Protein AF-A0AAV4QU23-F1 (afdb_monomer_lite)

Structure (mmCIF, N/CA/C/O backbone):
data_AF-A0AAV4QU23-F1
#
_entry.id   AF-A0AAV4QU23-F1
#
loop_
_atom_site.group_PDB
_atom_site.id
_atom_site.type_symbol
_atom_site.label_atom_id
_atom_site.label_alt_id
_atom_site.label_comp_id
_atom_site.label_asym_id
_atom_site.label_entity_id
_atom_site.label_seq_id
_atom_site.pdbx_PDB_ins_code
_atom_site.Cartn_x
_atom_site.Cartn_y
_atom_site.Cartn_z
_atom_site.occupancy
_atom_site.B_iso_or_equiv
_atom_site.auth_seq_id
_atom_site.auth_comp_id
_atom_site.auth_asym_id
_atom_site.auth_atom_id
_atom_site.pdbx_PDB_model_num
ATOM 1 N N . MET A 1 1 ? -14.716 13.828 9.615 1.00 64.50 1 MET A N 1
ATOM 2 C CA . MET A 1 1 ? -14.209 12.488 9.980 1.00 64.50 1 MET A CA 1
ATOM 3 C C . MET A 1 1 ? -14.228 12.476 11.487 1.00 64.50 1 MET A C 1
ATOM 5 O O . MET A 1 1 ? -13.459 13.216 12.086 1.00 64.50 1 MET A O 1
ATOM 9 N N . ASP A 1 2 ? -15.174 11.755 12.080 1.00 77.81 2 ASP A N 1
ATOM 10 C CA . ASP A 1 2 ? -15.611 12.053 13.455 1.00 77.81 2 ASP A CA 1
ATOM 11 C C . ASP A 1 2 ? -15.411 10.855 14.390 1.00 77.81 2 ASP A C 1
ATOM 13 O O . ASP A 1 2 ? -15.670 10.939 15.586 1.00 77.81 2 ASP A O 1
ATOM 17 N N . GLN A 1 3 ? -14.955 9.726 13.845 1.00 85.25 3 GLN A N 1
ATOM 18 C CA . GLN A 1 3 ? -14.657 8.521 14.602 1.00 85.25 3 GLN A CA 1
ATOM 19 C C . GLN A 1 3 ? -13.169 8.220 14.513 1.00 85.25 3 GLN A C 1
ATOM 21 O O . GLN A 1 3 ? -12.592 8.212 13.430 1.00 85.25 3 GLN A O 1
ATOM 26 N N . ILE A 1 4 ? -12.555 7.950 15.662 1.00 90.00 4 ILE A N 1
ATOM 27 C CA . ILE A 1 4 ? -11.146 7.575 15.755 1.00 90.00 4 ILE A CA 1
ATOM 28 C C . ILE A 1 4 ? -11.069 6.079 16.043 1.00 90.00 4 ILE A C 1
ATOM 30 O O . ILE A 1 4 ? -11.675 5.576 16.992 1.00 90.00 4 ILE A O 1
ATOM 34 N N . CYS A 1 5 ? -10.312 5.353 15.226 1.00 90.06 5 CYS A N 1
ATOM 35 C CA . CYS A 1 5 ? -10.051 3.942 15.445 1.00 90.06 5 CYS A CA 1
ATOM 36 C C . CYS A 1 5 ? -9.267 3.730 16.748 1.00 90.06 5 CYS A C 1
ATOM 38 O O . CYS A 1 5 ? -8.178 4.276 16.921 1.00 90.06 5 CYS A O 1
ATOM 40 N N . ARG A 1 6 ? -9.767 2.856 17.627 1.00 89.88 6 ARG A N 1
ATOM 41 C CA . ARG A 1 6 ? -9.134 2.550 18.922 1.00 89.88 6 ARG A CA 1
ATOM 42 C C . ARG A 1 6 ? -7.787 1.828 18.809 1.00 89.88 6 ARG A C 1
ATOM 44 O O . ARG A 1 6 ? -7.001 1.894 19.741 1.00 89.88 6 ARG A O 1
ATOM 51 N N . TYR A 1 7 ? -7.527 1.150 17.690 1.00 90.00 7 TYR A N 1
ATOM 52 C CA . TYR A 1 7 ? -6.317 0.340 17.509 1.00 90.00 7 TYR A CA 1
ATOM 53 C C . TYR A 1 7 ? -5.192 1.079 16.784 1.00 90.00 7 TYR A C 1
ATOM 55 O O . TYR A 1 7 ? -4.033 0.935 17.148 1.00 90.00 7 TYR A O 1
ATOM 63 N N . CYS A 1 8 ? -5.517 1.851 15.742 1.00 88.62 8 CYS A N 1
ATOM 64 C CA . CYS A 1 8 ? -4.507 2.496 14.893 1.00 88.62 8 CYS A CA 1
ATOM 65 C C . CYS A 1 8 ? -4.661 4.016 14.773 1.00 88.62 8 CYS A C 1
ATOM 67 O O . CYS A 1 8 ? -3.966 4.618 13.958 1.00 88.62 8 CYS A O 1
ATOM 69 N N . GLN A 1 9 ? -5.589 4.623 15.524 1.00 90.44 9 GLN A N 1
ATOM 70 C CA . GLN A 1 9 ? -5.854 6.071 15.548 1.00 90.44 9 GLN A CA 1
ATOM 71 C C . GLN A 1 9 ? -6.259 6.687 14.196 1.00 90.44 9 GLN A C 1
ATOM 73 O O . GLN A 1 9 ? -6.256 7.907 14.037 1.00 90.44 9 GLN A O 1
ATOM 78 N N . ALA A 1 10 ? -6.627 5.853 13.219 1.00 90.19 10 ALA A N 1
ATOM 79 C CA . ALA A 1 10 ? -7.162 6.310 11.943 1.00 90.19 10 ALA A CA 1
ATOM 80 C C . ALA A 1 10 ? -8.482 7.064 12.133 1.00 90.19 10 ALA A C 1
ATOM 82 O O . ALA A 1 10 ? -9.331 6.659 12.931 1.00 90.19 10 ALA A O 1
ATOM 83 N N . LEU A 1 11 ? -8.629 8.148 11.382 1.00 89.88 11 LEU A N 1
ATOM 84 C CA . LEU A 1 11 ? -9.855 8.905 11.231 1.00 89.88 11 LEU A CA 1
ATOM 85 C C . LEU A 1 11 ? -10.772 8.168 10.255 1.00 89.88 11 LEU A C 1
ATOM 87 O O . LEU A 1 11 ? -10.476 8.076 9.067 1.00 89.88 11 LEU A O 1
ATOM 91 N N . ASN A 1 12 ? -11.894 7.678 10.766 1.00 86.62 12 ASN A N 1
ATOM 92 C CA . ASN A 1 12 ? -12.885 6.940 10.000 1.00 86.62 12 ASN A CA 1
ATOM 93 C C . ASN A 1 12 ? -14.126 7.807 9.732 1.00 86.62 12 ASN A C 1
ATOM 95 O O . ASN A 1 12 ? -14.439 8.766 10.460 1.00 86.62 12 ASN A O 1
ATOM 99 N N . PHE A 1 13 ? -14.880 7.442 8.697 1.00 85.44 13 PHE A N 1
ATOM 100 C CA . PHE A 1 13 ? -16.217 7.997 8.474 1.00 85.44 13 PHE A CA 1
ATOM 101 C C . PHE A 1 13 ? -17.247 7.352 9.412 1.00 85.44 13 PHE A C 1
ATOM 103 O O . PHE A 1 13 ? -17.092 6.210 9.830 1.00 85.44 13 PHE A O 1
ATOM 110 N N . ARG A 1 14 ? -18.335 8.073 9.730 1.00 80.44 14 ARG A N 1
ATOM 111 C CA . ARG A 1 14 ? -19.358 7.612 10.696 1.00 80.44 14 ARG A CA 1
ATOM 112 C C . ARG A 1 14 ? -20.004 6.266 10.336 1.00 80.44 14 ARG A C 1
ATOM 114 O O . ARG A 1 14 ? -20.395 5.536 11.238 1.00 80.44 14 ARG A O 1
ATOM 121 N N . TYR A 1 15 ? -20.127 5.968 9.044 1.00 84.75 15 TYR A N 1
ATOM 122 C CA . TYR A 1 15 ? -20.753 4.747 8.518 1.00 84.75 15 TYR A CA 1
ATOM 123 C C . TYR A 1 15 ? -19.741 3.800 7.866 1.00 84.75 15 TYR A C 1
ATOM 125 O O . TYR A 1 15 ? -20.110 2.933 7.078 1.00 84.75 15 TYR A O 1
ATOM 133 N N . GLU A 1 16 ? -18.452 3.988 8.143 1.00 83.88 16 GLU A N 1
ATOM 134 C CA . GLU A 1 16 ? -17.421 3.120 7.599 1.00 83.88 16 GLU A CA 1
ATOM 135 C C . GLU A 1 16 ? -17.440 1.750 8.296 1.00 83.88 16 GLU A C 1
ATOM 137 O O . GLU A 1 16 ? -17.534 1.696 9.527 1.00 83.88 16 GLU A O 1
ATOM 142 N N . PRO A 1 17 ? -17.325 0.634 7.550 1.00 84.88 17 PRO A N 1
ATOM 143 C CA . PRO A 1 17 ? -17.284 -0.687 8.154 1.00 84.88 17 PRO A CA 1
ATOM 144 C C . PRO A 1 17 ? -16.148 -0.806 9.185 1.00 84.88 17 PRO A C 1
ATOM 146 O O . PRO A 1 17 ? -15.006 -0.405 8.918 1.00 84.88 17 PRO A O 1
ATOM 149 N N . PRO A 1 18 ? -16.418 -1.382 10.369 1.00 82.50 18 PRO A N 1
ATOM 150 C CA . PRO A 1 18 ? -15.403 -1.523 11.397 1.00 82.50 18 PRO A CA 1
ATOM 151 C C . PRO A 1 18 ? -14.257 -2.404 10.892 1.00 82.50 18 PRO A C 1
ATOM 153 O O . PRO A 1 18 ? -14.463 -3.469 10.317 1.00 82.50 18 PRO A O 1
ATOM 156 N N . GLY A 1 19 ? -13.024 -1.961 11.137 1.00 84.38 19 GLY A N 1
ATOM 157 C CA . GLY A 1 19 ? -11.828 -2.703 10.747 1.00 84.38 19 GLY A CA 1
ATOM 158 C C . GLY A 1 19 ? -11.305 -2.416 9.337 1.00 84.38 19 GLY A C 1
ATOM 159 O O . GLY A 1 19 ? -10.263 -2.966 9.008 1.00 84.38 19 GLY A O 1
ATOM 160 N N . MET A 1 20 ? -11.913 -1.522 8.549 1.00 87.94 20 MET A N 1
ATOM 161 C CA . MET A 1 20 ? -11.353 -1.104 7.248 1.00 87.94 20 MET A CA 1
ATOM 162 C C . MET A 1 20 ? -9.909 -0.584 7.350 1.00 87.94 20 MET A C 1
ATOM 164 O O . MET A 1 20 ? -9.070 -0.886 6.506 1.00 87.94 20 MET A O 1
ATOM 168 N N . CYS A 1 21 ? -9.586 0.152 8.415 1.00 89.94 21 CYS A N 1
ATOM 169 C CA . CYS A 1 21 ? -8.277 0.779 8.588 1.00 89.94 21 CYS A CA 1
ATOM 170 C C . CYS A 1 21 ? -7.173 -0.137 9.149 1.00 89.94 21 CYS A C 1
ATOM 172 O O . CYS A 1 21 ? -5.997 0.124 8.911 1.00 89.94 21 CYS A O 1
ATOM 174 N N . CYS A 1 22 ? -7.504 -1.177 9.924 1.00 91.12 22 CYS A N 1
ATOM 175 C CA . CYS A 1 22 ? -6.504 -2.018 10.608 1.00 91.12 22 CYS A CA 1
ATOM 176 C C . CYS A 1 22 ? -7.058 -3.377 11.083 1.00 91.12 22 CYS A C 1
ATOM 178 O O . CYS A 1 22 ? -6.749 -3.796 12.189 1.00 91.12 22 CYS A O 1
ATOM 180 N N . PRO A 1 23 ? -7.869 -4.076 10.280 1.00 91.44 23 PRO A N 1
ATOM 181 C CA . PRO A 1 23 ? -8.733 -5.209 10.656 1.00 91.44 23 PRO A CA 1
ATOM 182 C C . PRO A 1 23 ? -8.892 -5.522 12.159 1.00 91.44 23 PRO A C 1
ATOM 184 O O . PRO A 1 23 ? -8.513 -6.602 12.609 1.00 91.44 23 PRO A O 1
ATOM 187 N N . LEU A 1 24 ? -9.449 -4.583 12.939 1.00 90.75 24 LEU A N 1
ATOM 188 C CA . LEU A 1 24 ? -9.583 -4.664 14.409 1.00 90.75 24 LEU A CA 1
ATOM 189 C C . LEU A 1 24 ? -8.246 -4.824 15.169 1.00 90.75 24 LEU A C 1
ATOM 191 O O . LEU A 1 24 ? -8.126 -5.657 16.060 1.00 90.75 24 LEU A O 1
ATOM 195 N N . GLY A 1 25 ? -7.230 -4.051 14.794 1.00 91.44 25 GLY A N 1
ATOM 196 C CA . GLY A 1 25 ? -5.879 -4.085 15.359 1.00 91.44 25 GLY A CA 1
ATOM 197 C C . GLY A 1 25 ? -4.967 -5.191 14.826 1.00 91.44 25 GLY A C 1
ATOM 198 O O . GLY A 1 25 ? -3.842 -5.312 15.292 1.00 91.44 25 GLY A O 1
ATOM 199 N N . LYS A 1 26 ? -5.406 -5.991 13.845 1.00 94.50 26 LYS A N 1
ATOM 200 C CA . LYS A 1 26 ? -4.608 -7.115 13.314 1.00 94.50 26 LYS A CA 1
ATOM 201 C C . LYS A 1 26 ? -3.512 -6.700 12.338 1.00 94.50 26 LYS A C 1
ATOM 203 O O . LYS A 1 26 ? -2.717 -7.535 11.914 1.00 94.50 26 LYS A O 1
ATOM 208 N N . VAL A 1 27 ? -3.498 -5.434 11.931 1.00 94.44 27 VAL A N 1
ATOM 209 C CA . VAL A 1 27 ? -2.494 -4.878 11.024 1.00 94.44 27 VAL A CA 1
ATOM 210 C C . VAL A 1 27 ? -1.813 -3.721 11.723 1.00 94.44 27 VAL A C 1
ATOM 212 O O . VAL A 1 27 ? -2.458 -2.724 12.044 1.00 94.44 27 VAL A O 1
ATOM 215 N N . VAL A 1 28 ? -0.508 -3.868 11.922 1.00 91.81 28 VAL A N 1
ATOM 216 C CA . VAL A 1 28 ? 0.373 -2.845 12.478 1.00 91.81 28 VAL A CA 1
ATOM 217 C C . VAL A 1 28 ? 1.567 -2.746 11.537 1.00 91.81 28 VAL A C 1
ATOM 219 O O . VAL A 1 28 ? 2.298 -3.714 11.354 1.00 91.81 28 VAL A O 1
ATOM 222 N N . LEU A 1 29 ? 1.720 -1.595 10.884 1.00 90.56 29 LEU A N 1
ATOM 223 C CA . LEU A 1 29 ? 2.831 -1.324 9.968 1.00 90.56 29 LEU A CA 1
ATOM 224 C C . LEU A 1 29 ? 3.739 -0.249 10.558 1.00 90.56 29 LEU A C 1
ATOM 226 O O . LEU A 1 29 ? 3.267 0.632 11.282 1.00 90.56 29 LEU A O 1
ATOM 230 N N . LEU A 1 30 ? 5.020 -0.287 10.182 1.00 88.00 30 LEU A N 1
ATOM 231 C CA . LEU A 1 30 ? 5.986 0.751 10.541 1.00 88.00 30 LEU A CA 1
ATOM 232 C C . LEU A 1 30 ? 5.471 2.140 10.121 1.00 88.00 30 LEU A C 1
ATOM 234 O O . LEU A 1 30 ? 4.956 2.265 9.001 1.00 88.00 30 LEU A O 1
ATOM 238 N N . PRO A 1 31 ? 5.608 3.176 10.969 1.00 85.62 31 PRO A N 1
ATOM 239 C CA . PRO A 1 31 ? 5.200 4.536 10.631 1.00 85.62 31 PRO A CA 1
ATOM 240 C C . PRO A 1 31 ? 5.837 5.038 9.330 1.00 85.62 31 PRO A C 1
ATOM 242 O O . PRO A 1 31 ? 6.956 4.663 8.981 1.00 85.62 31 PRO A O 1
ATOM 245 N N . LEU A 1 32 ? 5.114 5.892 8.607 1.00 85.06 32 LEU A N 1
ATOM 246 C CA . LEU A 1 32 ? 5.649 6.575 7.433 1.00 85.06 32 LEU A CA 1
ATOM 247 C C . LEU A 1 32 ? 6.610 7.676 7.894 1.00 85.06 32 LEU A C 1
ATOM 249 O O . LEU A 1 32 ? 6.195 8.612 8.571 1.00 85.06 32 LEU A O 1
ATOM 253 N N . LEU A 1 33 ? 7.888 7.552 7.535 1.00 85.56 33 LEU A N 1
ATOM 254 C CA . LEU A 1 33 ? 8.887 8.586 7.799 1.00 85.56 33 LEU A CA 1
ATOM 255 C C . LEU A 1 33 ? 8.692 9.750 6.830 1.00 85.56 33 LEU A C 1
ATOM 257 O O . LEU A 1 33 ? 8.592 9.532 5.621 1.00 85.56 33 LEU A O 1
ATOM 261 N N . SER A 1 34 ? 8.674 10.976 7.351 1.00 84.81 34 SER A N 1
ATOM 262 C CA . SER A 1 34 ? 8.619 12.171 6.513 1.00 84.81 34 SER A CA 1
ATOM 263 C C . SER A 1 34 ? 9.807 12.198 5.541 1.00 84.81 34 SER A C 1
ATOM 265 O O . SER A 1 34 ? 10.933 11.903 5.954 1.00 84.81 34 SER A O 1
ATOM 267 N N . PRO A 1 35 ? 9.580 12.532 4.259 1.00 87.56 35 PRO A N 1
ATOM 268 C CA . PRO A 1 35 ? 10.664 12.691 3.301 1.00 87.56 35 PRO A CA 1
ATOM 269 C C . PRO A 1 35 ? 11.604 13.831 3.732 1.00 87.56 35 PRO A C 1
ATOM 271 O O . PRO A 1 35 ? 11.144 14.775 4.371 1.00 87.56 35 PRO A O 1
ATOM 274 N N . PRO A 1 36 ? 12.903 13.767 3.397 1.00 89.12 36 PRO A N 1
ATOM 275 C CA . PRO A 1 36 ? 13.860 14.823 3.683 1.00 89.12 36 PRO A CA 1
ATOM 276 C C . PRO A 1 36 ? 13.723 15.952 2.659 1.00 89.12 36 PRO A C 1
ATOM 278 O O . PRO A 1 36 ? 13.155 15.778 1.576 1.00 89.12 36 PRO A O 1
ATOM 281 N N . GLU A 1 37 ? 14.307 17.107 2.956 1.00 86.94 37 GLU A N 1
ATOM 282 C CA . GLU A 1 37 ? 14.539 18.131 1.936 1.00 86.94 37 GLU A CA 1
ATOM 283 C C . GLU A 1 37 ? 15.570 17.639 0.899 1.00 86.94 37 GLU A C 1
ATOM 285 O O . GLU A 1 37 ? 16.509 16.930 1.271 1.00 86.94 37 GLU A O 1
ATOM 290 N N . PRO A 1 38 ? 15.425 17.964 -0.405 1.00 86.00 38 PRO A N 1
ATOM 291 C CA . PRO A 1 38 ? 14.420 18.839 -1.029 1.00 86.00 38 PRO A CA 1
ATOM 292 C C . PRO A 1 38 ? 13.114 18.124 -1.443 1.00 86.00 38 PRO A C 1
ATOM 294 O O . PRO A 1 38 ? 12.238 18.713 -2.075 1.00 86.00 38 PRO A O 1
ATOM 297 N N . LEU A 1 39 ? 12.980 16.825 -1.164 1.00 84.44 39 LEU A N 1
ATOM 298 C CA . LEU A 1 39 ? 11.838 16.031 -1.621 1.00 84.44 39 LEU A CA 1
ATOM 299 C C . LEU A 1 39 ? 10.541 16.446 -0.911 1.00 84.44 39 LEU A C 1
ATOM 301 O O . LEU A 1 39 ? 9.489 16.537 -1.543 1.00 84.44 39 LEU A O 1
ATOM 305 N N . GLN A 1 40 ? 10.617 16.738 0.387 1.00 83.94 40 GLN A N 1
ATOM 306 C CA . GLN A 1 40 ? 9.479 17.204 1.178 1.00 83.94 40 GLN A CA 1
ATOM 307 C C . GLN A 1 40 ? 8.839 18.459 0.589 1.00 83.94 40 GLN A C 1
ATOM 309 O O . GLN A 1 40 ? 7.619 18.534 0.439 1.00 83.94 40 GLN A O 1
ATOM 314 N N . SER A 1 41 ? 9.656 19.433 0.219 1.00 80.44 41 SER A N 1
ATOM 315 C CA . SER A 1 41 ? 9.200 20.716 -0.291 1.00 80.44 41 SER A CA 1
ATOM 316 C C . SER A 1 41 ? 8.742 20.671 -1.754 1.00 80.44 41 SER A C 1
ATOM 318 O O . SER A 1 41 ? 7.862 21.449 -2.143 1.00 80.44 41 SER A O 1
ATOM 320 N N . LEU A 1 42 ? 9.244 19.708 -2.537 1.00 78.88 42 LEU A N 1
ATOM 321 C CA . LEU A 1 42 ? 8.682 19.326 -3.835 1.00 78.88 42 LEU A CA 1
ATOM 322 C C . LEU A 1 42 ? 7.266 18.746 -3.681 1.00 78.88 42 LEU A C 1
ATOM 324 O O . LEU A 1 42 ? 6.352 19.193 -4.368 1.00 78.88 42 LEU A O 1
ATOM 328 N N . ILE A 1 43 ? 7.067 17.802 -2.753 1.00 77.00 43 ILE A N 1
ATOM 329 C CA . ILE A 1 43 ? 5.756 17.181 -2.469 1.00 77.00 43 ILE A CA 1
ATOM 330 C C . ILE A 1 43 ? 4.770 18.189 -1.872 1.00 77.00 43 ILE A C 1
ATOM 332 O O . ILE A 1 43 ? 3.578 18.140 -2.160 1.00 77.00 43 ILE A O 1
ATOM 336 N N . ALA A 1 44 ? 5.253 19.110 -1.039 1.00 74.38 44 ALA A N 1
ATOM 337 C CA . ALA A 1 44 ? 4.448 20.187 -0.474 1.00 74.38 44 ALA A CA 1
ATOM 338 C C . ALA A 1 44 ? 4.151 21.312 -1.483 1.00 74.38 44 ALA A C 1
ATOM 340 O O . ALA A 1 44 ? 3.466 22.268 -1.128 1.00 74.38 44 ALA A O 1
ATOM 341 N N . GLU A 1 45 ? 4.675 21.220 -2.713 1.00 67.12 45 GLU A N 1
ATOM 342 C CA . GLU A 1 45 ? 4.526 22.203 -3.795 1.00 67.12 45 GLU A CA 1
ATOM 343 C C . GLU A 1 45 ? 5.004 23.618 -3.439 1.00 67.12 45 GLU A C 1
ATOM 345 O O . GLU A 1 45 ? 4.681 24.605 -4.101 1.00 67.12 45 GLU A O 1
ATOM 350 N N . ASN A 1 46 ? 5.835 23.725 -2.405 1.00 64.19 46 ASN A N 1
ATOM 351 C CA . ASN A 1 46 ? 6.343 24.996 -1.914 1.00 64.19 46 ASN A CA 1
ATOM 352 C C . ASN A 1 46 ? 7.606 25.455 -2.656 1.00 64.19 46 ASN A C 1
ATOM 354 O O . ASN A 1 46 ? 8.026 26.597 -2.470 1.00 64.19 46 ASN A O 1
ATOM 358 N N . HIS A 1 47 ? 8.188 24.623 -3.522 1.00 66.62 47 HIS A N 1
ATOM 359 C CA . HIS A 1 47 ? 9.337 25.015 -4.348 1.00 66.62 47 HIS A CA 1
ATOM 360 C C . HIS A 1 47 ? 8.951 25.671 -5.671 1.00 66.62 47 HIS A C 1
ATOM 362 O O . HIS A 1 47 ? 9.608 26.620 -6.100 1.00 66.62 47 HIS A O 1
ATOM 368 N N . ASN A 1 48 ? 7.897 25.193 -6.334 1.00 71.94 48 ASN A N 1
ATOM 369 C CA . ASN A 1 48 ? 7.568 25.671 -7.670 1.00 71.94 48 ASN A CA 1
ATOM 370 C C . ASN A 1 48 ? 6.737 26.961 -7.595 1.00 71.94 48 ASN A C 1
ATOM 372 O O . ASN A 1 48 ? 5.528 26.930 -7.360 1.00 71.94 48 ASN A O 1
ATOM 376 N N . GLN A 1 49 ? 7.391 28.102 -7.825 1.00 75.75 49 GLN A N 1
ATOM 377 C CA . GLN A 1 49 ? 6.740 29.415 -7.837 1.00 75.75 49 GLN A CA 1
ATOM 378 C C . GLN A 1 49 ? 5.588 29.486 -8.853 1.00 75.75 49 GLN A C 1
ATOM 380 O O . GLN A 1 49 ? 4.589 30.145 -8.584 1.00 75.75 49 GLN A O 1
ATOM 385 N N . LEU A 1 50 ? 5.666 28.752 -9.971 1.00 73.62 50 LEU A N 1
ATOM 386 C CA . LEU A 1 50 ? 4.585 28.694 -10.961 1.00 73.62 50 LEU A CA 1
ATOM 387 C C . LEU A 1 50 ? 3.345 27.980 -10.413 1.00 73.62 50 LEU A C 1
ATOM 389 O O . LEU A 1 50 ? 2.231 28.429 -10.663 1.00 73.62 50 LEU A O 1
ATOM 393 N N . ILE A 1 51 ? 3.521 26.913 -9.625 1.00 70.00 51 ILE A N 1
ATOM 394 C CA . ILE A 1 51 ? 2.399 26.214 -8.976 1.00 70.00 51 ILE A CA 1
ATOM 395 C C . ILE A 1 51 ? 1.742 27.121 -7.933 1.00 70.00 51 ILE A C 1
ATOM 397 O O . ILE A 1 51 ? 0.516 27.178 -7.860 1.00 70.00 51 ILE A O 1
ATOM 401 N N . LYS A 1 52 ? 2.535 27.882 -7.167 1.00 71.25 52 LYS A N 1
ATOM 402 C CA . LYS A 1 52 ? 2.005 28.869 -6.213 1.00 71.25 52 LYS A CA 1
ATOM 403 C C . LYS A 1 52 ? 1.192 29.958 -6.905 1.00 71.25 52 LYS A C 1
ATOM 405 O O . LYS A 1 52 ? 0.092 30.262 -6.450 1.00 71.25 52 LYS A O 1
ATOM 410 N N . LEU A 1 53 ? 1.715 30.516 -7.999 1.00 73.06 53 LEU A N 1
ATOM 411 C CA . LEU A 1 53 ? 1.002 31.498 -8.818 1.00 73.06 53 LEU A CA 1
ATOM 412 C C . LEU A 1 53 ? -0.299 30.899 -9.362 1.00 73.06 53 LEU A C 1
ATOM 414 O O . LEU A 1 53 ? -1.363 31.467 -9.150 1.00 73.06 53 LEU A O 1
ATOM 418 N N . PHE A 1 54 ? -0.245 29.707 -9.958 1.00 70.44 54 PHE A N 1
ATOM 419 C CA . PHE A 1 54 ? -1.437 29.039 -10.475 1.00 70.44 54 PHE A CA 1
ATOM 420 C C . PHE A 1 54 ? -2.484 28.784 -9.382 1.00 70.44 54 PHE A C 1
ATOM 422 O O . PHE A 1 54 ? -3.649 29.114 -9.571 1.00 70.44 54 PHE A O 1
ATOM 429 N N . LYS A 1 55 ? -2.096 28.259 -8.211 1.00 67.81 55 LYS A N 1
ATOM 430 C CA . LYS A 1 55 ? -3.013 28.025 -7.079 1.00 67.81 55 LYS A CA 1
ATOM 431 C C . LYS A 1 55 ? -3.620 29.313 -6.522 1.00 67.81 55 LYS A C 1
ATOM 433 O O . LYS A 1 55 ? -4.769 29.286 -6.095 1.00 67.81 55 LYS A O 1
ATOM 438 N N . ARG A 1 56 ? -2.866 30.415 -6.508 1.00 72.44 56 ARG A N 1
ATOM 439 C CA . ARG A 1 56 ? -3.343 31.730 -6.057 1.00 72.44 56 ARG A CA 1
ATOM 440 C C . ARG A 1 56 ? -4.401 32.304 -6.998 1.00 72.44 56 ARG A C 1
ATOM 442 O O . ARG A 1 56 ? -5.408 32.822 -6.526 1.00 72.44 56 ARG A O 1
ATOM 449 N N . GLU A 1 57 ? -4.172 32.194 -8.301 1.00 68.75 57 GLU A N 1
ATOM 450 C CA . GLU A 1 57 ? -5.055 32.755 -9.327 1.00 68.75 57 GLU A CA 1
ATOM 451 C C . GLU A 1 57 ? -6.223 31.804 -9.668 1.00 68.75 57 GLU A C 1
ATOM 453 O O . GLU A 1 57 ? -7.290 32.251 -10.075 1.00 68.75 57 GLU A O 1
ATOM 458 N N . SER A 1 58 ? -6.082 30.487 -9.449 1.00 67.50 58 SER A N 1
ATOM 459 C CA . SER A 1 58 ? -7.093 29.455 -9.770 1.00 67.50 58 SER A CA 1
ATOM 460 C C . SER A 1 58 ? -8.505 29.720 -9.207 1.00 67.50 58 SER A C 1
ATOM 462 O O . SER A 1 58 ? -9.468 29.516 -9.947 1.00 67.50 58 SER A O 1
ATOM 464 N N . PRO A 1 59 ? -8.687 30.193 -7.957 1.00 66.44 59 PRO A N 1
ATOM 465 C CA . PRO A 1 59 ? -9.999 30.572 -7.434 1.00 66.44 59 PRO A CA 1
ATOM 466 C C . PRO A 1 59 ? -10.583 31.824 -8.100 1.00 66.44 59 PRO A C 1
ATOM 468 O O . PRO A 1 59 ? -11.796 31.919 -8.244 1.00 66.44 59 PRO A O 1
ATOM 471 N N . GLN A 1 60 ? -9.737 32.775 -8.506 1.00 64.06 60 GLN A N 1
ATOM 472 C CA . GLN A 1 60 ? -10.154 34.030 -9.147 1.00 64.06 60 GLN A CA 1
ATOM 473 C C . GLN A 1 60 ? -10.582 33.772 -10.599 1.00 64.06 60 GLN A C 1
ATOM 475 O O . GLN A 1 60 ? -11.616 34.253 -11.048 1.00 64.06 60 GLN A O 1
ATOM 480 N N . LEU A 1 61 ? -9.879 32.857 -11.270 1.00 59.09 61 LEU A N 1
ATOM 481 C CA . LEU A 1 61 ? -10.211 32.324 -12.594 1.00 59.09 61 LEU A CA 1
ATOM 482 C C . LEU A 1 61 ? -11.546 31.563 -12.657 1.00 59.09 61 LEU A C 1
ATOM 484 O O . LEU A 1 61 ? -12.032 31.292 -13.749 1.00 59.09 61 LEU A O 1
ATOM 488 N N . ARG A 1 62 ? -12.141 31.187 -11.516 1.00 57.81 62 ARG A N 1
ATOM 489 C CA . ARG A 1 62 ? -13.496 30.607 -11.475 1.00 57.81 62 ARG A CA 1
ATOM 490 C C . ARG A 1 62 ? -14.605 31.664 -11.492 1.00 57.81 62 ARG A C 1
ATOM 492 O O . ARG A 1 62 ? -15.736 31.306 -11.804 1.00 57.81 62 ARG A O 1
ATOM 499 N N . ASN A 1 63 ? -14.298 32.915 -11.138 1.00 57.97 63 ASN A N 1
ATOM 500 C CA . ASN A 1 63 ? -15.279 33.994 -10.983 1.00 57.97 63 ASN A CA 1
ATOM 501 C C . ASN A 1 63 ? -15.297 34.985 -12.158 1.00 57.97 63 ASN A C 1
ATOM 503 O O . ASN A 1 63 ? -16.308 35.654 -12.356 1.00 57.97 63 ASN A O 1
ATOM 507 N N . ASP A 1 64 ? -14.227 35.054 -12.950 1.00 52.53 64 ASP A N 1
ATOM 508 C CA . ASP A 1 64 ? -14.163 35.905 -14.138 1.00 52.53 64 ASP A CA 1
ATOM 509 C C . ASP A 1 64 ? -14.509 35.122 -15.416 1.00 52.53 64 ASP A C 1
ATOM 511 O O . ASP A 1 64 ? -14.252 33.923 -15.515 1.00 52.53 64 ASP A O 1
ATOM 515 N N . ASN A 1 65 ? -14.991 35.815 -16.458 1.00 59.66 65 ASN A N 1
ATOM 516 C CA . ASN A 1 65 ? -15.156 35.300 -17.836 1.00 59.66 65 ASN A CA 1
ATOM 517 C C . ASN A 1 65 ? -13.813 34.904 -18.514 1.00 59.66 65 ASN A C 1
ATOM 519 O O . ASN A 1 65 ? -13.690 34.893 -19.740 1.00 59.66 65 ASN A O 1
ATOM 523 N N . LEU A 1 66 ? -12.775 34.622 -17.729 1.00 53.38 66 LEU A N 1
ATOM 524 C CA . LEU A 1 66 ? -11.438 34.248 -18.159 1.00 53.38 66 LEU A CA 1
ATOM 525 C C . LEU A 1 66 ? -11.361 32.728 -18.317 1.00 53.38 66 LEU A C 1
ATOM 527 O O . LEU A 1 66 ? -11.134 31.980 -17.370 1.00 53.38 66 LEU A O 1
ATOM 531 N N . GLN A 1 67 ? -11.509 32.262 -19.554 1.00 50.44 67 GLN A N 1
ATOM 532 C CA . GLN A 1 67 ? -11.276 30.865 -19.896 1.00 50.44 67 GLN A CA 1
ATOM 533 C C . GLN A 1 67 ? -9.774 30.633 -20.115 1.00 50.44 67 GLN A C 1
ATOM 535 O O . GLN A 1 67 ? -9.218 31.025 -21.144 1.00 50.44 67 GLN A O 1
ATOM 540 N N . ILE A 1 68 ? -9.099 29.947 -19.188 1.00 54.41 68 ILE A N 1
ATOM 541 C CA . ILE A 1 68 ? -7.777 29.382 -19.488 1.00 54.41 68 ILE A CA 1
ATOM 542 C C . ILE A 1 68 ? -7.973 28.218 -20.457 1.00 54.41 68 ILE A C 1
ATOM 544 O O . ILE A 1 68 ? -8.319 27.105 -20.067 1.00 54.41 68 ILE A O 1
ATOM 548 N N . VAL A 1 69 ? -7.745 28.479 -21.743 1.00 54.16 69 VAL A N 1
ATOM 549 C CA . VAL A 1 69 ? -7.780 27.454 -22.788 1.00 54.16 69 VAL A CA 1
ATOM 550 C C . VAL A 1 69 ? -6.378 26.880 -22.974 1.00 54.16 69 VAL A C 1
ATOM 552 O O . VAL A 1 69 ? -5.594 27.358 -23.795 1.00 54.16 69 VAL A O 1
ATOM 555 N N . ILE A 1 70 ? -6.064 25.804 -22.253 1.00 52.12 70 ILE A N 1
ATOM 556 C CA . ILE A 1 70 ? -4.950 24.930 -22.635 1.00 52.12 70 ILE A CA 1
ATOM 557 C C . ILE A 1 70 ? -5.440 24.119 -23.836 1.00 52.12 70 ILE A C 1
ATOM 559 O O . ILE A 1 70 ? -6.181 23.151 -23.684 1.00 52.12 70 ILE A O 1
ATOM 563 N N . ARG A 1 71 ? -5.072 24.529 -25.056 1.00 49.06 71 ARG A N 1
ATOM 564 C CA . ARG A 1 71 ? -5.433 23.805 -26.288 1.00 49.06 71 ARG A CA 1
ATOM 565 C C . ARG A 1 71 ? -4.609 22.522 -26.423 1.00 49.06 71 ARG A C 1
ATOM 567 O O . ARG A 1 71 ? -3.780 22.412 -27.319 1.00 49.06 71 ARG A O 1
ATOM 574 N N . ALA A 1 72 ? -4.865 21.537 -25.566 1.00 48.47 72 ALA A N 1
ATOM 575 C CA . ALA A 1 72 ? -4.320 20.187 -25.716 1.00 48.47 72 ALA A CA 1
ATOM 576 C C . ALA A 1 72 ? -4.818 19.495 -27.008 1.00 48.47 72 ALA A C 1
ATOM 578 O O . ALA A 1 72 ? -4.215 18.531 -27.461 1.00 48.47 72 ALA A O 1
ATOM 579 N N . HIS A 1 73 ? -5.890 20.019 -27.621 1.00 44.31 73 HIS A N 1
ATOM 580 C CA . HIS A 1 73 ? -6.585 19.465 -28.795 1.00 44.31 73 HIS A CA 1
ATOM 581 C C . HIS A 1 73 ? -6.139 20.049 -30.135 1.00 44.31 73 HIS A C 1
ATOM 583 O O . HIS A 1 73 ? -6.775 19.780 -31.153 1.00 44.31 73 HIS A O 1
ATOM 589 N N . LYS A 1 74 ? -5.103 20.897 -30.176 1.00 55.84 74 LYS A N 1
ATOM 590 C CA . LYS A 1 74 ? -4.592 21.347 -31.473 1.00 55.84 74 LYS A CA 1
ATOM 591 C C . LYS A 1 74 ? -3.811 20.187 -32.085 1.00 55.84 74 LYS A C 1
ATOM 593 O O . LYS A 1 74 ? -2.651 19.982 -31.741 1.00 55.84 74 LYS A O 1
ATOM 598 N N . THR A 1 75 ? -4.454 19.430 -32.971 1.00 58.88 75 THR A N 1
ATOM 599 C CA . THR A 1 75 ? -3.774 18.442 -33.808 1.00 58.88 75 THR A CA 1
ATOM 600 C C . THR A 1 75 ? -2.649 19.146 -34.570 1.00 58.88 75 THR A C 1
ATOM 602 O O . THR A 1 75 ? -2.900 20.162 -35.231 1.00 58.88 75 THR A O 1
ATOM 605 N N . PRO A 1 76 ? -1.400 18.659 -34.477 1.00 64.31 76 PRO A N 1
ATOM 606 C CA . PRO A 1 76 ? -0.349 19.081 -35.388 1.00 64.31 76 PRO A CA 1
ATOM 607 C C . PRO A 1 76 ? -0.824 18.896 -36.834 1.00 64.31 76 PRO A C 1
ATOM 609 O O . PRO A 1 76 ? -1.583 17.969 -37.131 1.00 64.31 76 PRO A O 1
ATOM 612 N N . SER A 1 77 ? -0.420 19.799 -37.729 1.00 67.81 77 SER A N 1
ATOM 613 C CA . SER A 1 77 ? -0.858 19.755 -39.128 1.00 67.81 77 SER A CA 1
ATOM 614 C C . SER A 1 77 ? -0.516 18.394 -39.746 1.00 67.81 77 SER A C 1
ATOM 616 O O . SER A 1 77 ? 0.652 18.013 -39.762 1.00 67.81 77 SER A O 1
ATOM 618 N N . GLY A 1 78 ? -1.529 17.664 -40.226 1.00 70.50 78 GLY A N 1
ATOM 619 C CA . GLY A 1 78 ? -1.380 16.330 -40.824 1.00 70.50 78 GLY A CA 1
ATOM 620 C C . GLY A 1 78 ? -1.748 15.134 -39.931 1.00 70.50 78 GLY A C 1
ATOM 621 O O . GLY A 1 78 ? -1.701 14.007 -40.418 1.00 70.50 78 GLY A O 1
ATOM 622 N N . GLU A 1 79 ? -2.143 15.329 -38.666 1.00 70.06 79 GLU A N 1
ATOM 623 C CA . GLU A 1 79 ? -2.547 14.228 -37.769 1.00 70.06 79 GLU A CA 1
ATOM 624 C C . GLU A 1 79 ? -4.072 14.058 -37.603 1.00 70.06 79 GLU A C 1
ATOM 626 O O . GLU A 1 79 ? -4.857 14.993 -37.768 1.00 70.06 79 GLU A O 1
ATOM 631 N N . HIS A 1 80 ? -4.504 12.838 -37.252 1.00 65.12 80 HIS A N 1
ATOM 632 C CA . HIS A 1 80 ? -5.918 12.458 -37.132 1.00 65.12 80 HIS A CA 1
ATOM 633 C C . HIS A 1 80 ? -6.618 13.133 -35.936 1.00 65.12 80 HIS A C 1
ATOM 635 O O . HIS A 1 80 ? -6.167 13.025 -34.792 1.00 65.12 80 HIS A O 1
ATOM 641 N N . ALA A 1 81 ? -7.777 13.750 -36.195 1.00 57.44 81 ALA A N 1
ATOM 642 C CA . ALA A 1 81 ? -8.537 14.588 -35.256 1.00 57.44 81 ALA A CA 1
ATOM 643 C C . ALA A 1 81 ? -8.893 13.917 -33.912 1.00 57.44 81 ALA A C 1
ATOM 645 O O . ALA A 1 81 ? -9.026 14.600 -32.905 1.00 57.44 81 ALA A O 1
ATOM 646 N N . GLY A 1 82 ? -9.010 12.585 -33.866 1.00 58.31 82 GLY A N 1
ATOM 647 C CA . GLY A 1 82 ? -9.388 11.850 -32.650 1.00 58.31 82 GLY A CA 1
ATOM 648 C C . GLY A 1 82 ? -8.254 11.531 -31.666 1.00 58.31 82 GLY A C 1
ATOM 649 O O . GLY A 1 82 ? -8.527 11.013 -30.587 1.00 58.31 82 GLY A O 1
ATOM 650 N N . ARG A 1 83 ? -6.985 11.791 -32.013 1.00 56.44 83 ARG A N 1
ATOM 651 C CA . ARG A 1 83 ? -5.825 11.313 -31.232 1.00 56.44 83 ARG A CA 1
ATOM 652 C C . ARG A 1 83 ? -5.563 12.107 -29.943 1.00 56.44 83 ARG A C 1
ATOM 654 O O . ARG A 1 83 ? -4.923 11.585 -29.037 1.00 56.44 83 ARG A O 1
ATOM 661 N N . PHE A 1 84 ? -6.065 13.341 -29.857 1.00 55.47 84 PHE A N 1
ATOM 662 C CA . PHE A 1 84 ? -5.752 14.294 -28.780 1.00 55.47 84 PHE A CA 1
ATOM 663 C C . PHE A 1 84 ? -6.996 14.878 -28.091 1.00 55.47 84 PHE A C 1
ATOM 665 O O . PHE A 1 84 ? -6.935 15.968 -27.522 1.00 55.47 84 PHE A O 1
ATOM 672 N N . ASN A 1 85 ? -8.143 14.197 -28.152 1.00 56.50 85 ASN A N 1
ATOM 673 C CA . ASN A 1 85 ? -9.361 14.660 -27.482 1.00 56.50 85 ASN A CA 1
ATOM 674 C C . ASN A 1 85 ? -9.173 14.708 -25.956 1.00 56.50 85 ASN A C 1
ATOM 676 O O . ASN A 1 85 ? -8.560 13.813 -25.373 1.00 56.50 85 ASN A O 1
ATOM 680 N N . ALA A 1 86 ? -9.713 15.745 -25.305 1.0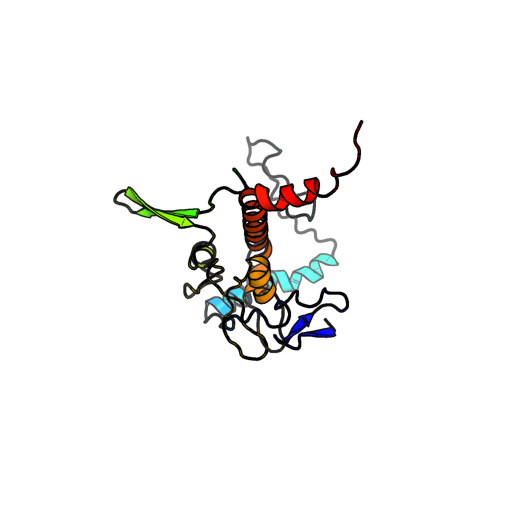0 51.97 86 ALA A N 1
ATOM 681 C CA . ALA A 1 86 ? -9.821 15.774 -23.847 1.00 51.97 86 ALA A CA 1
ATOM 682 C C . ALA A 1 86 ? -10.737 14.633 -23.390 1.00 51.97 86 ALA A C 1
ATOM 684 O O . ALA A 1 86 ? -11.729 14.351 -24.071 1.00 51.97 86 ALA A O 1
ATOM 685 N N . PRO A 1 87 ? -10.457 14.015 -22.233 1.00 53.38 87 PRO A N 1
ATOM 686 C CA . PRO A 1 87 ? -11.427 13.136 -21.607 1.00 53.38 87 PRO A CA 1
ATOM 687 C C . PRO A 1 87 ? -12.723 13.913 -21.340 1.00 53.38 87 PRO A C 1
ATOM 689 O O . PRO A 1 87 ? -12.698 15.015 -20.797 1.00 53.38 87 PRO A O 1
ATOM 692 N N . THR A 1 88 ? -13.852 13.343 -21.756 1.00 60.31 88 THR A N 1
ATOM 693 C CA . THR A 1 88 ? -15.195 13.932 -21.623 1.00 60.31 88 THR A CA 1
ATOM 694 C C . THR A 1 88 ? -15.873 13.604 -20.293 1.00 60.31 88 THR A C 1
ATOM 696 O O . THR A 1 88 ? -16.958 14.112 -20.025 1.00 60.31 88 THR A O 1
ATOM 699 N N . VAL A 1 89 ? -15.254 12.759 -19.465 1.00 61.19 89 VAL A N 1
ATOM 700 C CA . VAL A 1 89 ? -15.799 12.274 -18.192 1.00 61.19 89 VAL A CA 1
ATOM 701 C C . VAL A 1 89 ? -14.740 12.442 -17.103 1.00 61.19 89 VAL A C 1
ATOM 703 O O . VAL A 1 89 ? -13.555 12.232 -17.359 1.00 61.19 89 VAL A O 1
ATOM 706 N N . GLU A 1 90 ? -15.165 12.788 -15.886 1.00 57.25 90 GLU A N 1
ATOM 707 C CA . GLU A 1 90 ? -14.307 12.864 -14.688 1.00 57.25 90 GLU A CA 1
ATOM 708 C C . GLU A 1 90 ? -13.985 11.481 -14.082 1.00 57.25 90 GLU A C 1
ATOM 710 O O . GLU A 1 90 ? -13.474 11.379 -12.966 1.00 57.25 90 GLU A O 1
ATOM 715 N N . ASP A 1 91 ? -14.261 10.407 -14.818 1.00 62.34 91 ASP A N 1
ATOM 716 C CA . ASP A 1 91 ? -13.998 9.042 -14.391 1.00 62.34 91 ASP A CA 1
ATOM 717 C C . ASP A 1 91 ? -12.582 8.623 -14.769 1.00 62.34 91 ASP A C 1
ATOM 719 O O . ASP A 1 91 ? -12.093 8.867 -15.875 1.00 62.34 91 ASP A O 1
ATOM 723 N N . VAL A 1 92 ? -11.926 7.921 -13.848 1.00 63.69 92 VAL A N 1
ATOM 724 C CA . VAL A 1 92 ? -10.622 7.321 -14.111 1.00 63.69 92 VAL A CA 1
ATOM 725 C C . VAL A 1 92 ? -10.792 5.824 -14.314 1.00 63.69 92 VAL A C 1
ATOM 727 O O . VAL A 1 92 ? -11.144 5.096 -13.389 1.00 63.69 92 VAL A O 1
ATOM 730 N N . ALA A 1 93 ? -10.503 5.356 -15.525 1.00 66.12 93 ALA A N 1
ATOM 731 C CA . ALA A 1 93 ? -10.474 3.936 -15.844 1.00 66.12 93 ALA A CA 1
ATOM 732 C C . ALA A 1 93 ? -9.054 3.369 -15.697 1.00 66.12 93 ALA A C 1
ATOM 734 O O . ALA A 1 93 ? -8.067 4.003 -16.074 1.00 66.12 93 ALA A O 1
ATOM 735 N N . ILE A 1 94 ? -8.952 2.139 -15.190 1.00 66.56 94 ILE A N 1
ATOM 736 C CA . ILE A 1 94 ? -7.705 1.367 -15.186 1.00 66.56 94 ILE A CA 1
ATOM 737 C C . ILE A 1 94 ? -7.814 0.308 -16.276 1.00 66.56 94 ILE A C 1
ATOM 739 O O . ILE A 1 94 ? -8.627 -0.608 -16.177 1.00 66.56 94 ILE A O 1
ATOM 743 N N . ILE A 1 95 ? -6.963 0.406 -17.294 1.00 71.88 95 ILE A N 1
ATOM 744 C CA . ILE A 1 95 ? -6.828 -0.628 -18.323 1.00 71.88 95 ILE A CA 1
ATOM 745 C C . ILE A 1 95 ? -5.645 -1.513 -17.939 1.00 71.88 95 ILE A C 1
ATOM 747 O O . ILE A 1 95 ? -4.507 -1.054 -17.838 1.00 71.88 95 ILE A O 1
ATOM 751 N N . MET A 1 96 ? -5.920 -2.792 -17.701 1.00 69.50 96 MET A N 1
ATOM 752 C CA . MET A 1 96 ? -4.909 -3.810 -17.425 1.00 69.50 96 MET A CA 1
ATOM 753 C C . MET A 1 96 ? -4.709 -4.606 -18.715 1.00 69.50 96 MET A C 1
ATOM 755 O O . MET A 1 96 ? -5.621 -5.294 -19.158 1.00 69.50 96 MET A O 1
ATOM 759 N N . ILE A 1 97 ? -3.549 -4.450 -19.355 1.00 66.38 97 ILE A N 1
ATOM 760 C CA . ILE A 1 97 ? -3.227 -5.129 -20.617 1.00 66.38 97 ILE A CA 1
ATOM 761 C C . ILE A 1 97 ? -2.689 -6.530 -20.296 1.00 66.38 97 ILE A C 1
ATOM 763 O O . ILE A 1 97 ? -1.733 -6.648 -19.530 1.00 66.38 97 ILE A O 1
ATOM 767 N N . GLY A 1 98 ? -3.271 -7.567 -20.904 1.00 71.06 98 GLY A N 1
ATOM 768 C CA . GLY A 1 98 ? -2.911 -8.974 -20.673 1.00 71.06 98 GLY A CA 1
ATOM 769 C C . GLY A 1 98 ? -3.872 -9.700 -19.724 1.00 71.06 98 GLY A C 1
ATOM 770 O O . GLY A 1 98 ? -4.934 -9.173 -19.392 1.00 71.06 98 GLY A O 1
ATOM 771 N N . ASP A 1 99 ? -3.518 -10.919 -19.299 1.00 72.31 99 ASP A N 1
ATOM 772 C CA . ASP A 1 99 ? -4.285 -11.640 -18.275 1.00 72.31 99 ASP A CA 1
ATOM 773 C C . ASP A 1 99 ? -4.179 -10.852 -16.951 1.00 72.31 99 ASP A C 1
ATOM 775 O O . ASP A 1 99 ? -3.073 -10.587 -16.476 1.00 72.31 99 ASP A O 1
ATOM 779 N N . PRO A 1 100 ? -5.291 -10.441 -16.317 1.00 65.12 100 PRO A N 1
ATOM 780 C CA . PRO A 1 100 ? -5.235 -9.711 -15.051 1.00 65.12 100 PRO A CA 1
ATOM 781 C C . PRO A 1 100 ? -4.645 -10.549 -13.903 1.00 65.12 100 PRO A C 1
ATOM 783 O O . PRO A 1 100 ? -4.305 -9.998 -12.855 1.00 65.12 100 PRO A O 1
ATOM 786 N N . VAL A 1 101 ? -4.522 -11.865 -14.096 1.00 66.75 101 VAL A N 1
ATOM 787 C CA . VAL A 1 101 ? -3.874 -12.803 -13.176 1.00 66.75 101 VAL A CA 1
ATOM 788 C C . VAL A 1 101 ? -2.413 -13.078 -13.553 1.00 66.75 101 VAL A C 1
ATOM 790 O O . VAL A 1 101 ? -1.691 -13.668 -12.742 1.00 66.75 101 VAL A O 1
ATOM 793 N N . ASP A 1 102 ? -1.956 -12.654 -14.737 1.00 68.19 102 ASP A N 1
ATOM 794 C CA . ASP A 1 102 ? -0.552 -12.803 -15.116 1.00 68.19 102 ASP A CA 1
ATOM 795 C C . ASP A 1 102 ? 0.359 -12.042 -14.151 1.00 68.19 102 ASP A C 1
ATOM 797 O O . ASP A 1 102 ? 0.006 -11.019 -13.552 1.00 68.19 102 ASP A O 1
ATOM 801 N N . ASN A 1 103 ? 1.571 -12.571 -13.990 1.00 68.38 103 ASN A N 1
ATOM 802 C CA . ASN A 1 103 ? 2.562 -12.033 -13.070 1.00 68.38 103 ASN A CA 1
ATOM 803 C C . ASN A 1 103 ? 3.082 -10.689 -13.584 1.00 68.38 103 ASN A C 1
ATOM 805 O O . ASN A 1 103 ? 4.105 -10.626 -14.271 1.00 68.38 103 ASN A O 1
ATOM 809 N N . ARG A 1 104 ? 2.401 -9.600 -13.209 1.00 80.06 104 ARG A N 1
ATOM 810 C CA . ARG A 1 104 ? 2.983 -8.260 -13.282 1.00 80.06 104 ARG A CA 1
ATOM 811 C C . ARG A 1 104 ? 4.323 -8.302 -12.578 1.00 80.06 104 ARG A C 1
ATOM 813 O O . ARG A 1 104 ? 4.424 -8.698 -11.418 1.00 80.06 104 ARG A O 1
ATOM 820 N N . ALA A 1 105 ? 5.351 -7.927 -13.311 1.00 87.31 105 ALA A N 1
ATOM 821 C CA . ALA A 1 105 ? 6.700 -7.975 -12.816 1.00 87.31 105 ALA A CA 1
ATOM 822 C C . ALA A 1 105 ? 7.517 -6.860 -13.447 1.00 87.31 105 ALA A C 1
ATOM 824 O O . ALA A 1 105 ? 7.356 -6.535 -14.625 1.00 87.31 105 ALA A O 1
ATOM 825 N N . ILE A 1 106 ? 8.433 -6.314 -12.663 1.00 89.56 106 ILE A N 1
ATOM 826 C CA . ILE A 1 106 ? 9.471 -5.430 -13.164 1.00 89.56 106 ILE A CA 1
ATOM 827 C C . ILE A 1 106 ? 10.587 -6.330 -13.683 1.00 89.56 106 ILE A C 1
ATOM 829 O O . ILE A 1 106 ? 11.182 -7.097 -12.925 1.00 89.56 106 ILE A O 1
ATOM 833 N N . LYS A 1 107 ? 10.836 -6.272 -14.993 1.00 91.50 107 LYS A N 1
ATOM 834 C CA . LYS A 1 107 ? 11.948 -6.976 -15.633 1.00 91.50 107 LYS A CA 1
ATOM 835 C C . LYS A 1 107 ? 13.130 -6.023 -15.745 1.00 91.50 107 LYS A C 1
ATOM 837 O O . LYS A 1 107 ? 13.022 -4.975 -16.375 1.00 91.50 107 LYS A O 1
ATOM 842 N N . ILE A 1 108 ? 14.246 -6.394 -15.134 1.00 91.44 108 ILE A N 1
ATOM 843 C CA . ILE A 1 108 ? 15.507 -5.664 -15.191 1.00 91.44 108 ILE A CA 1
ATOM 844 C C . ILE A 1 108 ? 16.441 -6.455 -16.097 1.00 91.44 108 ILE A C 1
ATOM 846 O O . ILE A 1 108 ? 16.866 -7.553 -15.741 1.00 91.44 108 ILE A O 1
ATOM 850 N N . THR A 1 109 ? 16.755 -5.892 -17.259 1.00 94.00 109 THR A N 1
ATOM 851 C CA . THR A 1 109 ? 17.735 -6.462 -18.186 1.00 94.00 109 THR A CA 1
ATOM 852 C C . THR A 1 109 ? 19.060 -5.740 -18.001 1.00 94.00 109 THR A C 1
ATOM 854 O O . THR A 1 109 ? 19.168 -4.539 -18.259 1.00 94.00 109 THR A O 1
ATOM 857 N N . ARG A 1 110 ? 20.077 -6.457 -17.527 1.00 92.62 110 ARG A N 1
ATOM 858 C CA . ARG A 1 110 ? 21.440 -5.935 -17.406 1.00 92.62 110 ARG A CA 1
ATOM 859 C C . ARG A 1 110 ? 22.102 -5.896 -18.790 1.00 92.62 110 ARG A C 1
ATOM 861 O O . ARG A 1 110 ? 21.688 -6.583 -19.719 1.00 92.62 110 ARG A O 1
ATOM 868 N N . ARG A 1 111 ? 23.155 -5.084 -18.936 1.00 94.06 111 ARG A N 1
ATOM 869 C CA . ARG A 1 111 ? 23.900 -4.913 -20.203 1.00 94.06 111 ARG A CA 1
ATOM 870 C C . ARG A 1 111 ? 24.525 -6.204 -20.745 1.00 94.06 111 ARG A C 1
ATOM 872 O O . ARG A 1 111 ? 24.803 -6.278 -21.932 1.00 94.06 111 ARG A O 1
ATOM 879 N N . ASP A 1 112 ? 24.733 -7.205 -19.898 1.00 93.94 112 ASP A N 1
ATOM 880 C CA . ASP A 1 112 ? 25.212 -8.537 -20.285 1.00 93.94 112 ASP A CA 1
ATOM 881 C C . ASP A 1 112 ? 24.075 -9.499 -20.676 1.00 93.94 112 ASP A C 1
ATOM 883 O O . ASP A 1 112 ? 24.288 -10.702 -20.765 1.00 93.94 112 ASP A O 1
ATOM 887 N N . SER A 1 113 ? 22.862 -8.982 -20.884 1.00 91.56 113 SER A N 1
ATOM 888 C CA . SER A 1 113 ? 21.654 -9.747 -21.212 1.00 91.56 113 SER A CA 1
ATOM 889 C C . SER A 1 113 ? 21.112 -10.641 -20.091 1.00 91.56 113 SER A C 1
ATOM 891 O O . SER A 1 113 ? 20.196 -11.427 -20.336 1.00 91.56 113 SER A O 1
ATOM 893 N N . THR A 1 114 ? 21.591 -10.510 -18.848 1.00 94.62 114 THR A N 1
ATOM 894 C CA . THR A 1 114 ? 20.941 -11.185 -17.713 1.00 94.62 114 THR A CA 1
ATOM 895 C C . THR A 1 114 ? 19.621 -10.501 -17.367 1.00 94.62 114 THR A C 1
ATOM 897 O O . THR A 1 114 ? 19.531 -9.271 -17.307 1.00 94.62 114 THR A O 1
ATOM 900 N N . VAL A 1 115 ? 18.573 -11.304 -17.163 1.00 93.25 115 VAL A N 1
ATOM 901 C CA . VAL A 1 115 ? 17.221 -10.819 -16.866 1.00 93.25 115 VAL A CA 1
ATOM 902 C C . VAL A 1 115 ? 16.853 -11.185 -15.436 1.00 93.25 115 VAL A C 1
ATOM 904 O O . VAL A 1 115 ? 16.748 -12.361 -15.090 1.00 93.25 115 VAL A O 1
ATOM 907 N N . HIS A 1 116 ? 16.596 -10.170 -14.618 1.00 91.88 116 HIS A N 1
ATOM 908 C CA . HIS A 1 116 ? 16.007 -10.325 -13.294 1.00 91.88 116 HIS A CA 1
ATOM 909 C C . HIS A 1 116 ? 14.537 -9.928 -13.335 1.00 91.88 116 HIS A C 1
ATOM 911 O O . HIS A 1 116 ? 14.178 -8.882 -13.871 1.00 91.88 116 HIS A O 1
ATOM 917 N N . VAL A 1 117 ? 13.675 -10.766 -12.767 1.00 92.75 117 VAL A N 1
ATOM 918 C CA . VAL A 1 117 ? 12.226 -10.550 -12.762 1.00 92.75 117 VAL A CA 1
ATOM 919 C C . VAL A 1 117 ? 11.767 -10.378 -11.324 1.00 92.75 117 VAL A C 1
ATOM 921 O O . VAL A 1 117 ? 11.924 -11.281 -10.506 1.00 92.75 117 VAL A O 1
ATOM 924 N N . ILE A 1 118 ? 11.202 -9.215 -11.019 1.00 91.81 118 ILE A N 1
ATOM 925 C CA . ILE A 1 118 ? 10.701 -8.871 -9.689 1.00 91.81 118 ILE A CA 1
ATOM 926 C C . ILE A 1 118 ? 9.172 -8.881 -9.747 1.00 91.81 118 ILE A C 1
ATOM 928 O O . ILE A 1 118 ? 8.604 -7.981 -10.367 1.00 91.81 118 ILE A O 1
ATOM 932 N N . PRO A 1 119 ? 8.493 -9.875 -9.147 1.00 89.69 119 PRO A N 1
ATOM 933 C CA . PRO A 1 119 ? 7.036 -9.966 -9.192 1.00 89.69 119 PRO A CA 1
ATOM 934 C C . PRO A 1 119 ? 6.363 -8.878 -8.343 1.00 89.69 119 PRO A C 1
ATOM 936 O O . PRO A 1 119 ? 6.953 -8.358 -7.397 1.00 89.69 119 PRO A O 1
ATOM 939 N N . ASP A 1 120 ? 5.098 -8.591 -8.643 1.00 87.56 120 ASP A N 1
ATOM 940 C CA . ASP A 1 120 ? 4.205 -7.668 -7.923 1.00 87.56 120 ASP A CA 1
ATOM 941 C C . ASP A 1 120 ? 4.133 -7.887 -6.403 1.00 87.56 120 ASP A C 1
ATOM 943 O O . ASP A 1 120 ? 3.960 -6.924 -5.651 1.00 87.56 120 ASP A O 1
ATOM 947 N N . LEU A 1 121 ? 4.280 -9.137 -5.956 1.00 89.19 121 LEU A N 1
ATOM 948 C CA . LEU A 1 121 ? 4.272 -9.551 -4.548 1.00 89.19 121 LEU A CA 1
ATOM 949 C C . LEU A 1 121 ? 5.626 -9.398 -3.832 1.00 89.19 121 LEU A C 1
ATOM 951 O O . LEU A 1 121 ? 5.727 -9.735 -2.649 1.00 89.19 121 LEU A O 1
ATOM 955 N N . HIS A 1 122 ? 6.674 -8.949 -4.525 1.00 92.06 122 HIS A N 1
ATOM 956 C CA . HIS A 1 122 ? 7.992 -8.735 -3.936 1.00 92.06 122 HIS A CA 1
ATOM 957 C C . HIS A 1 122 ? 8.049 -7.412 -3.158 1.00 92.06 122 HIS A C 1
ATOM 959 O O . HIS A 1 122 ? 7.564 -6.388 -3.632 1.00 92.06 122 HIS A O 1
ATOM 965 N N . ARG A 1 123 ? 8.729 -7.402 -2.000 1.00 93.50 123 ARG A N 1
ATOM 966 C CA . ARG A 1 123 ? 8.843 -6.230 -1.098 1.00 93.50 123 ARG A CA 1
ATOM 967 C C . ARG A 1 123 ? 9.356 -4.959 -1.783 1.00 93.50 123 ARG A C 1
ATOM 969 O O . ARG A 1 123 ? 8.881 -3.867 -1.498 1.00 93.50 123 ARG A O 1
ATOM 976 N N . SER A 1 124 ? 10.265 -5.110 -2.744 1.00 92.81 124 SER A N 1
ATOM 977 C CA . SER A 1 124 ? 10.854 -3.991 -3.495 1.00 92.81 124 SER A CA 1
ATOM 978 C C . SER A 1 124 ? 10.023 -3.533 -4.696 1.00 92.81 124 SER A C 1
ATOM 980 O O . SER A 1 124 ? 10.397 -2.558 -5.338 1.00 92.81 124 SER A O 1
ATOM 982 N N . TYR A 1 125 ? 8.934 -4.226 -5.046 1.00 91.69 125 TYR A N 1
ATOM 983 C CA . TYR A 1 125 ? 8.177 -3.920 -6.262 1.00 91.69 125 TYR A CA 1
ATOM 984 C C . TYR A 1 125 ? 7.594 -2.504 -6.229 1.00 91.69 125 TYR A C 1
ATOM 986 O O . TYR A 1 125 ? 7.798 -1.746 -7.173 1.00 91.69 125 TYR A O 1
ATOM 994 N N . ASP A 1 126 ? 6.928 -2.119 -5.132 1.00 89.06 126 ASP A N 1
ATOM 995 C CA . ASP A 1 126 ? 6.356 -0.769 -5.017 1.00 89.06 126 ASP A CA 1
ATOM 996 C C . ASP A 1 126 ? 7.445 0.302 -5.016 1.00 89.06 126 ASP A C 1
ATOM 998 O O . ASP A 1 126 ? 7.259 1.356 -5.615 1.00 89.06 126 ASP A O 1
ATOM 1002 N N . ALA A 1 127 ? 8.595 0.019 -4.399 1.00 90.56 127 ALA A N 1
ATOM 1003 C CA . ALA A 1 127 ? 9.705 0.959 -4.364 1.00 90.56 127 ALA A CA 1
ATOM 1004 C C . ALA A 1 127 ? 10.323 1.194 -5.743 1.00 90.56 127 ALA A C 1
ATOM 1006 O O . ALA A 1 127 ? 10.652 2.322 -6.095 1.00 90.56 127 ALA A O 1
ATOM 1007 N N . LEU A 1 128 ? 10.434 0.139 -6.550 1.00 90.06 128 LEU A N 1
ATOM 1008 C CA . LEU A 1 128 ? 10.916 0.236 -7.924 1.00 90.06 128 LEU A CA 1
ATOM 1009 C C . LEU A 1 128 ? 9.885 0.875 -8.857 1.00 90.06 128 LEU A C 1
ATOM 1011 O O . LEU A 1 128 ? 10.264 1.573 -9.794 1.00 90.06 128 LEU A O 1
ATOM 1015 N N . GLN A 1 129 ? 8.593 0.655 -8.606 1.00 86.44 129 GLN A N 1
ATOM 1016 C CA . GLN A 1 129 ? 7.524 1.273 -9.385 1.00 86.44 129 GLN A CA 1
ATOM 1017 C C . GLN A 1 129 ? 7.320 2.753 -9.023 1.00 86.44 129 GLN A C 1
ATOM 1019 O O . GLN A 1 129 ? 7.022 3.561 -9.902 1.00 86.44 129 GLN A O 1
ATOM 1024 N N . TYR A 1 130 ? 7.516 3.121 -7.753 1.00 85.69 130 TYR A N 1
ATOM 1025 C CA . TYR A 1 130 ? 7.326 4.476 -7.230 1.00 85.69 130 TYR A CA 1
ATOM 1026 C C . TYR A 1 130 ? 8.537 4.977 -6.427 1.00 85.69 130 TYR A C 1
ATOM 1028 O O . TYR A 1 130 ? 8.400 5.251 -5.230 1.00 85.69 130 TYR A O 1
ATOM 1036 N N . PRO A 1 131 ? 9.705 5.190 -7.065 1.00 87.12 131 PRO A N 1
ATOM 1037 C CA . PRO A 1 131 ? 10.927 5.571 -6.355 1.00 87.12 131 PRO A CA 1
ATOM 1038 C C . PRO A 1 131 ? 10.799 6.862 -5.547 1.00 87.12 131 PRO A C 1
ATOM 1040 O O . PRO A 1 131 ? 11.402 6.980 -4.491 1.00 87.12 131 PRO A O 1
ATOM 1043 N N . LEU A 1 132 ? 9.994 7.826 -6.010 1.00 83.94 132 LEU A N 1
ATOM 1044 C CA . LEU A 1 132 ? 9.771 9.066 -5.264 1.00 83.94 132 LEU A CA 1
ATOM 1045 C C . LEU A 1 132 ? 8.965 8.815 -3.985 1.00 83.94 132 LEU A C 1
ATOM 1047 O O . LEU A 1 132 ? 9.327 9.335 -2.937 1.00 83.94 132 LEU A O 1
ATOM 1051 N N . ILE A 1 133 ? 7.909 7.997 -4.055 1.00 83.62 133 ILE A N 1
ATOM 1052 C CA . ILE A 1 133 ? 7.089 7.664 -2.882 1.00 83.62 133 ILE A CA 1
ATOM 1053 C C . ILE A 1 133 ? 7.933 6.875 -1.873 1.00 83.62 133 ILE A C 1
ATOM 1055 O O . ILE A 1 133 ? 7.937 7.195 -0.690 1.00 83.62 133 ILE A O 1
ATOM 1059 N N . PHE A 1 134 ? 8.705 5.896 -2.341 1.00 87.19 134 PHE A N 1
ATOM 1060 C CA . PHE A 1 134 ? 9.591 5.071 -1.517 1.00 87.19 134 PHE A CA 1
ATOM 1061 C C . PHE A 1 134 ? 11.047 5.530 -1.657 1.00 87.19 134 PHE A C 1
ATOM 1063 O O . PHE A 1 134 ? 11.924 4.763 -2.049 1.00 87.19 134 PHE A O 1
ATOM 1070 N N . TRP A 1 135 ? 11.312 6.791 -1.322 1.00 86.75 135 TRP A N 1
ATOM 1071 C CA . TRP A 1 135 ? 12.588 7.478 -1.570 1.00 86.75 135 TRP A CA 1
ATOM 1072 C C . TRP A 1 135 ? 13.825 6.852 -0.905 1.00 86.75 135 TRP A C 1
ATOM 1074 O O . TRP A 1 135 ? 14.935 7.065 -1.382 1.00 86.75 135 TRP A O 1
ATOM 1084 N N . GLN A 1 136 ? 13.666 6.051 0.154 1.00 89.00 136 GLN A N 1
ATOM 1085 C CA . GLN A 1 136 ? 14.770 5.268 0.747 1.00 89.00 136 GLN A CA 1
ATOM 1086 C C . GLN A 1 136 ? 14.854 3.827 0.229 1.00 89.00 136 GLN A C 1
ATOM 1088 O O . GLN A 1 136 ? 15.615 3.030 0.770 1.00 89.00 136 GLN A O 1
ATOM 1093 N N . GLY A 1 137 ? 14.031 3.441 -0.747 1.00 87.56 137 GLY A N 1
ATOM 1094 C CA . GLY A 1 137 ? 13.861 2.036 -1.118 1.00 87.56 137 GLY A CA 1
ATOM 1095 C C . GLY A 1 137 ? 13.148 1.217 -0.035 1.00 87.56 137 GLY A C 1
ATOM 1096 O O . GLY A 1 137 ? 13.419 0.029 0.115 1.00 87.56 137 GLY A O 1
ATOM 1097 N N . GLN A 1 138 ? 12.270 1.861 0.742 1.00 90.12 138 GLN A N 1
ATOM 1098 C CA . GLN A 1 138 ? 11.453 1.212 1.773 1.00 90.12 138 GLN A CA 1
ATOM 1099 C C . GLN A 1 138 ? 10.595 0.099 1.173 1.00 90.12 138 GLN A C 1
ATOM 1101 O O . GLN A 1 138 ? 10.130 0.199 0.039 1.00 90.12 138 GLN A O 1
ATOM 1106 N N . ASP A 1 139 ? 10.308 -0.926 1.967 1.00 92.31 139 ASP A N 1
ATOM 1107 C CA . ASP A 1 139 ? 9.458 -2.014 1.504 1.00 92.31 139 ASP A CA 1
ATOM 1108 C C . ASP A 1 139 ? 8.006 -1.587 1.312 1.00 92.31 139 ASP A C 1
ATOM 1110 O O . ASP A 1 139 ? 7.354 -1.033 2.206 1.00 92.31 139 ASP A O 1
ATOM 1114 N N . GLY A 1 140 ? 7.488 -1.943 0.143 1.00 91.44 140 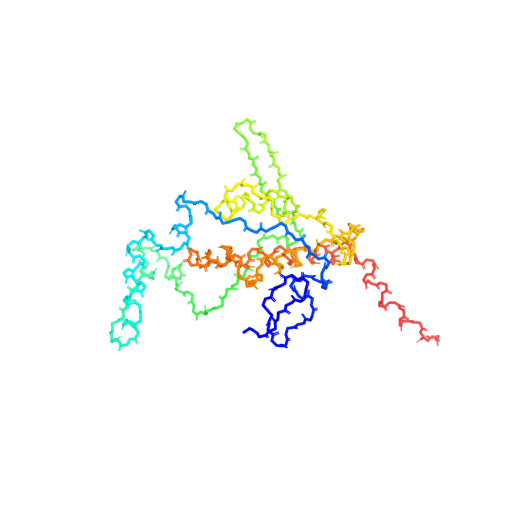GLY A N 1
ATOM 1115 C CA . GLY A 1 140 ? 6.072 -1.907 -0.161 1.00 91.44 140 GLY A CA 1
ATOM 1116 C C . GLY A 1 140 ? 5.313 -3.101 0.399 1.00 91.44 140 GLY A C 1
ATOM 1117 O O . GLY A 1 140 ? 5.743 -3.793 1.326 1.00 91.44 140 GLY A O 1
ATOM 1118 N N . TYR A 1 141 ? 4.154 -3.359 -0.198 1.00 92.38 141 TYR A N 1
ATOM 1119 C CA . TYR A 1 141 ? 3.399 -4.566 0.099 1.00 92.38 141 TYR A CA 1
ATOM 1120 C C . TYR A 1 141 ? 4.157 -5.818 -0.365 1.00 92.38 141 TYR A C 1
ATOM 1122 O O . TYR A 1 141 ? 4.647 -5.875 -1.492 1.00 92.38 141 TYR A O 1
ATOM 1130 N N . HIS A 1 142 ? 4.178 -6.857 0.473 1.00 92.75 142 HIS A N 1
ATOM 1131 C CA . HIS A 1 142 ? 4.579 -8.203 0.071 1.00 92.75 142 HIS A CA 1
ATOM 1132 C C . HIS A 1 142 ? 3.764 -9.274 0.801 1.00 92.75 142 HIS A C 1
ATOM 1134 O O . HIS A 1 142 ? 3.325 -9.094 1.936 1.00 92.75 142 HIS A O 1
ATOM 1140 N N . ILE A 1 143 ? 3.616 -10.445 0.177 1.00 90.06 143 ILE A N 1
ATOM 1141 C CA . ILE A 1 143 ? 2.731 -11.530 0.651 1.00 90.06 143 ILE A CA 1
ATOM 1142 C C . ILE A 1 143 ? 3.149 -12.170 1.989 1.00 90.06 143 ILE A C 1
ATOM 1144 O O . ILE A 1 143 ? 2.438 -13.012 2.533 1.00 90.06 143 ILE A O 1
ATOM 1148 N N . ASN A 1 144 ? 4.326 -11.840 2.518 1.00 92.81 144 ASN A N 1
ATOM 1149 C CA . ASN A 1 144 ? 4.849 -12.447 3.748 1.00 92.81 144 ASN A CA 1
ATOM 1150 C C . ASN A 1 144 ? 4.635 -11.579 4.992 1.00 92.81 144 ASN A C 1
ATOM 1152 O O . ASN A 1 144 ? 5.061 -11.975 6.071 1.00 92.81 144 ASN A O 1
ATOM 1156 N N . ILE A 1 145 ? 3.956 -10.438 4.864 1.00 94.56 145 ILE A N 1
ATOM 1157 C CA . ILE A 1 145 ? 3.532 -9.642 6.018 1.00 94.56 145 ILE A CA 1
ATOM 1158 C C . ILE A 1 145 ? 2.471 -10.442 6.785 1.00 94.56 145 ILE A C 1
ATOM 1160 O O . ILE A 1 145 ? 1.454 -10.841 6.210 1.00 94.56 145 ILE A O 1
ATOM 1164 N N . LYS A 1 146 ? 2.699 -10.687 8.077 1.00 95.69 146 LYS A N 1
ATOM 1165 C CA . LYS A 1 146 ? 1.765 -11.411 8.947 1.00 95.69 146 LYS A CA 1
ATOM 1166 C C . LYS A 1 146 ? 0.870 -10.455 9.727 1.00 95.69 146 LYS A C 1
ATOM 1168 O O . LYS A 1 146 ? 1.255 -9.335 10.047 1.00 95.69 146 LYS A O 1
ATOM 1173 N N . GLN A 1 147 ? -0.345 -10.909 10.011 1.00 95.94 147 GLN A N 1
ATOM 1174 C CA . GLN A 1 147 ? -1.241 -10.241 10.947 1.00 95.94 147 GLN A CA 1
ATOM 1175 C C . GLN A 1 147 ? -0.741 -10.446 12.371 1.00 95.94 147 GLN A C 1
ATOM 1177 O O . GLN A 1 147 ? -0.186 -11.501 12.677 1.00 95.94 147 GLN A O 1
ATOM 1182 N N . VAL A 1 148 ? -1.023 -9.487 13.243 1.00 95.50 148 VAL A N 1
ATOM 1183 C CA . VAL A 1 148 ? -0.692 -9.550 14.668 1.00 95.50 148 VAL A CA 1
ATOM 1184 C C . VAL A 1 148 ? -1.938 -9.770 15.519 1.00 95.50 148 VAL A C 1
ATOM 1186 O O . VAL A 1 148 ? -3.057 -9.441 15.115 1.00 95.50 148 VAL A O 1
ATOM 1189 N N . GLN A 1 149 ? -1.762 -10.331 16.709 1.00 93.50 149 GLN A N 1
ATOM 1190 C CA . GLN A 1 149 ? -2.812 -10.348 17.718 1.00 93.50 149 GLN A CA 1
ATOM 1191 C C . GLN A 1 149 ? -2.929 -8.955 18.356 1.00 93.50 149 GLN A C 1
ATOM 1193 O O . GLN A 1 149 ? -1.936 -8.458 18.879 1.00 93.50 149 GLN A O 1
ATOM 1198 N N . PRO A 1 150 ? -4.118 -8.320 18.377 1.00 89.00 150 PRO A N 1
ATOM 1199 C CA . PRO A 1 150 ? -4.255 -6.940 18.857 1.00 89.00 150 PRO A CA 1
ATOM 1200 C C . PRO A 1 150 ? -3.871 -6.725 20.327 1.00 89.00 150 PRO A C 1
ATOM 1202 O O . PRO A 1 150 ? -3.551 -5.606 20.709 1.00 89.00 150 PRO A O 1
ATOM 1205 N N . LEU A 1 151 ? -3.961 -7.774 21.152 1.00 88.31 151 LEU A N 1
ATOM 1206 C CA . LEU A 1 151 ? -3.715 -7.699 22.595 1.00 88.31 151 LEU A CA 1
ATOM 1207 C C . LEU A 1 151 ? -2.265 -8.025 22.964 1.00 88.31 151 LEU A C 1
ATOM 1209 O O . LEU A 1 151 ? -1.712 -7.372 23.841 1.00 88.31 151 LEU A O 1
ATOM 1213 N N . THR A 1 152 ? -1.661 -9.024 22.315 1.00 89.62 152 THR A N 1
ATOM 1214 C CA . THR A 1 152 ? -0.309 -9.499 22.654 1.00 89.62 152 THR A CA 1
ATOM 1215 C C . THR A 1 152 ? 0.769 -8.970 21.710 1.00 89.62 152 THR A C 1
ATOM 1217 O O . THR A 1 152 ? 1.936 -8.936 22.076 1.00 89.62 152 THR A O 1
ATOM 1220 N N . GLY A 1 153 ? 0.394 -8.528 20.505 1.00 89.06 153 GLY A N 1
ATOM 1221 C CA . GLY A 1 153 ? 1.327 -8.115 19.454 1.00 89.06 153 GLY A CA 1
ATOM 1222 C C . GLY A 1 153 ? 1.970 -9.278 18.694 1.00 89.06 153 GLY A C 1
ATOM 1223 O O . GLY A 1 153 ? 2.694 -9.035 17.731 1.00 89.06 153 GLY A O 1
ATOM 1224 N N . ASP A 1 154 ? 1.684 -10.527 19.072 1.00 92.75 154 ASP A N 1
ATOM 1225 C CA . ASP A 1 154 ? 2.317 -11.701 18.471 1.00 92.75 154 ASP A CA 1
ATOM 1226 C C . ASP A 1 154 ? 1.883 -11.909 17.021 1.00 92.75 154 ASP A C 1
ATOM 1228 O O . ASP A 1 154 ? 0.704 -11.766 16.671 1.00 92.75 154 ASP A O 1
ATOM 1232 N N . GLU A 1 155 ? 2.829 -12.323 16.178 1.00 94.44 155 GLU A N 1
ATOM 1233 C CA . GLU A 1 155 ? 2.533 -12.720 14.807 1.00 94.44 155 GLU A CA 1
ATOM 1234 C C . GLU A 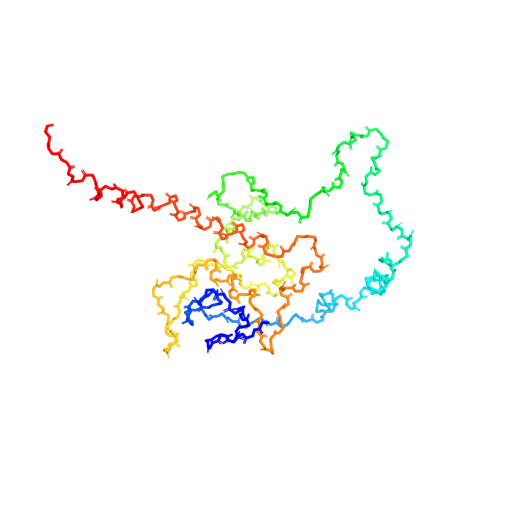1 155 ? 1.598 -13.934 14.774 1.00 94.44 155 GLU A C 1
ATOM 1236 O O . GLU A 1 155 ? 1.793 -14.945 15.448 1.00 94.44 155 GLU A O 1
ATOM 1241 N N . THR A 1 156 ? 0.591 -13.864 13.915 1.00 93.81 156 THR A N 1
ATOM 1242 C CA . THR A 1 156 ? -0.309 -14.978 13.623 1.00 93.81 156 THR A CA 1
ATOM 1243 C C . THR A 1 156 ? 0.121 -15.701 12.348 1.00 93.81 156 THR A C 1
ATOM 1245 O O . THR A 1 156 ? 0.869 -15.179 11.524 1.00 93.81 156 THR A O 1
ATOM 1248 N N . ASN A 1 157 ? -0.442 -16.887 12.108 1.00 93.00 157 ASN A N 1
ATOM 1249 C CA . ASN A 1 157 ? -0.253 -17.604 10.842 1.00 93.00 157 ASN A CA 1
ATOM 1250 C C . ASN A 1 157 ? -1.006 -16.972 9.655 1.00 93.00 157 ASN A C 1
ATOM 1252 O O . ASN A 1 157 ? -0.859 -17.425 8.519 1.00 93.00 157 ASN A O 1
ATOM 1256 N N . LYS A 1 158 ? -1.835 -15.944 9.889 1.00 93.19 158 LYS A N 1
ATOM 1257 C CA . LYS A 1 158 ? -2.589 -15.268 8.830 1.00 93.19 158 LYS A CA 1
ATOM 1258 C C . LYS A 1 158 ? -1.747 -14.161 8.212 1.00 93.19 158 LYS A C 1
ATOM 1260 O O . LYS A 1 158 ? -1.122 -13.370 8.910 1.00 93.19 158 LYS A O 1
ATOM 1265 N N . LYS A 1 159 ? -1.773 -14.082 6.885 1.00 94.25 159 LYS A N 1
ATOM 1266 C CA . LYS A 1 159 ? -1.095 -13.037 6.113 1.00 94.25 159 LYS A CA 1
ATOM 1267 C C . LYS A 1 159 ? -1.971 -11.788 6.000 1.00 94.25 159 LYS A C 1
ATOM 1269 O O . LYS A 1 159 ? -3.200 -11.871 6.016 1.00 94.25 159 LYS A O 1
ATOM 1274 N N . VAL A 1 160 ? -1.337 -10.627 5.895 1.00 94.50 160 VAL A N 1
ATOM 1275 C CA . VAL A 1 160 ? -1.999 -9.359 5.576 1.00 94.50 160 VAL A CA 1
ATOM 1276 C C . VAL A 1 160 ? -2.296 -9.343 4.076 1.00 94.50 160 VAL A C 1
ATOM 1278 O O . VAL A 1 160 ? -1.396 -9.547 3.261 1.00 94.50 160 VAL A O 1
ATOM 1281 N N . SER A 1 161 ? -3.557 -9.113 3.703 1.00 93.12 161 SER A N 1
ATOM 1282 C CA . SER A 1 161 ? -3.921 -8.922 2.295 1.00 93.12 161 SER A CA 1
ATOM 1283 C C . SER A 1 161 ? -3.459 -7.557 1.793 1.00 93.12 161 SER A C 1
ATOM 1285 O O . SER A 1 161 ? -3.323 -6.609 2.574 1.00 93.12 161 SER A O 1
ATOM 1287 N N . SER A 1 162 ? -3.264 -7.438 0.484 1.00 92.00 162 SER A N 1
ATOM 1288 C CA . SER A 1 162 ? -2.929 -6.170 -0.173 1.00 92.00 162 SER A CA 1
ATOM 1289 C C . SER A 1 162 ? -3.946 -5.075 0.160 1.00 92.00 162 SER A C 1
ATOM 1291 O 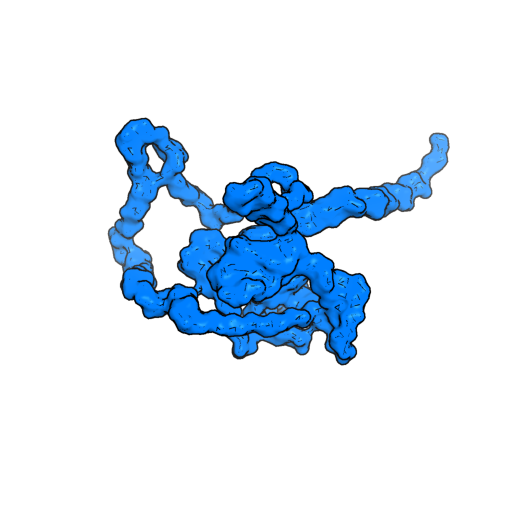O . SER A 1 162 ? -3.556 -3.953 0.475 1.00 92.00 162 SER A O 1
ATOM 1293 N N . MET A 1 163 ? -5.240 -5.417 0.207 1.00 91.19 163 MET A N 1
ATOM 1294 C CA . MET A 1 163 ? -6.305 -4.496 0.609 1.00 91.19 163 MET A CA 1
ATOM 1295 C C . MET A 1 163 ? -6.061 -3.959 2.018 1.00 91.19 163 MET A C 1
ATOM 1297 O O . MET A 1 163 ? -6.021 -2.751 2.209 1.00 91.19 163 MET A O 1
ATOM 1301 N N . CYS A 1 164 ? -5.816 -4.836 2.995 1.00 92.81 164 CYS A N 1
ATOM 1302 C CA . CYS A 1 164 ? -5.572 -4.405 4.370 1.00 92.81 164 CYS A CA 1
ATOM 1303 C C . CYS A 1 164 ? -4.311 -3.537 4.490 1.00 92.81 164 CYS A C 1
ATOM 1305 O O . CYS A 1 164 ? -4.307 -2.563 5.242 1.00 92.81 164 CYS A O 1
ATOM 1307 N N . TYR A 1 165 ? -3.251 -3.875 3.750 1.00 93.94 165 TYR A N 1
ATOM 1308 C CA . TYR A 1 165 ? -2.013 -3.097 3.726 1.00 93.94 165 TYR A CA 1
ATOM 1309 C C . TYR A 1 165 ? -2.242 -1.686 3.170 1.00 93.94 165 TYR A C 1
ATOM 1311 O O . TYR A 1 165 ? -1.899 -0.700 3.826 1.00 93.94 165 TYR A O 1
ATOM 1319 N N . TYR A 1 166 ? -2.844 -1.573 1.981 1.00 91.25 166 TYR A N 1
ATOM 1320 C CA . TYR A 1 166 ? -3.058 -0.281 1.331 1.00 91.25 166 TYR A CA 1
ATOM 1321 C C . TYR A 1 166 ? -4.114 0.554 2.056 1.00 91.25 166 TYR A C 1
ATOM 1323 O O . TYR A 1 166 ? -3.894 1.748 2.249 1.00 91.25 166 TYR A O 1
ATOM 1331 N N . SER A 1 167 ? -5.191 -0.053 2.563 1.00 90.50 167 SER A N 1
ATOM 1332 C CA . SER A 1 167 ? -6.153 0.641 3.426 1.00 90.50 167 SER A CA 1
ATOM 1333 C C . SER A 1 167 ? -5.469 1.211 4.670 1.00 90.50 167 SER A C 1
ATOM 1335 O O . SER A 1 167 ? -5.634 2.391 4.966 1.00 90.50 167 SER A O 1
ATOM 1337 N N . TYR A 1 168 ? -4.616 0.439 5.354 1.00 92.06 168 TYR A N 1
ATOM 1338 C CA . TYR A 1 168 ? -3.862 0.950 6.502 1.00 92.06 168 TYR A CA 1
ATOM 1339 C C . TYR A 1 168 ? -2.941 2.118 6.121 1.00 92.06 168 TYR A C 1
ATOM 1341 O O . TYR A 1 168 ? -2.863 3.102 6.865 1.00 92.06 168 TYR A O 1
ATOM 1349 N N . ARG A 1 169 ? -2.235 2.015 4.985 1.00 90.06 169 ARG A N 1
ATOM 1350 C CA . ARG A 1 169 ? -1.298 3.039 4.492 1.00 90.06 169 ARG A CA 1
ATOM 1351 C C . ARG A 1 169 ? -1.987 4.321 4.036 1.00 90.06 169 ARG A C 1
ATOM 1353 O O . ARG A 1 169 ? -1.397 5.379 4.201 1.00 90.06 169 ARG A O 1
ATOM 1360 N N . LEU A 1 170 ? -3.197 4.246 3.486 1.00 88.56 170 LEU A N 1
ATOM 1361 C CA . LEU A 1 170 ? -3.938 5.406 2.971 1.00 88.56 170 LEU A CA 1
ATOM 1362 C C . LEU A 1 170 ? -4.790 6.109 4.033 1.00 88.56 170 LEU A C 1
ATOM 1364 O O . LEU A 1 170 ? -5.207 7.244 3.821 1.00 88.56 170 LEU A O 1
ATOM 1368 N N . MET A 1 171 ? -5.043 5.471 5.174 1.00 88.38 171 MET A N 1
ATOM 1369 C CA . MET A 1 171 ? -5.825 6.084 6.244 1.00 88.38 171 MET A CA 1
ATOM 1370 C C . MET A 1 171 ? -5.135 7.311 6.844 1.00 88.38 171 MET A C 1
ATOM 1372 O O . MET A 1 171 ? -3.933 7.304 7.130 1.00 88.38 171 MET A O 1
ATOM 1376 N N . ILE A 1 172 ? -5.926 8.362 7.060 1.00 88.31 172 ILE A N 1
ATOM 1377 C CA . ILE A 1 172 ? -5.491 9.594 7.721 1.00 88.31 172 ILE A CA 1
ATOM 1378 C C . ILE A 1 172 ? -5.489 9.341 9.228 1.00 88.31 172 ILE A C 1
ATOM 1380 O O . ILE A 1 172 ? -6.443 8.784 9.764 1.00 88.31 172 ILE A O 1
ATOM 1384 N N . ARG A 1 173 ? -4.420 9.733 9.922 1.00 89.38 173 ARG A N 1
ATOM 1385 C CA . ARG A 1 173 ? -4.279 9.605 11.379 1.00 89.38 173 ARG A CA 1
ATOM 1386 C C . ARG A 1 173 ? -3.988 10.971 11.976 1.00 89.38 173 ARG A C 1
ATOM 1388 O O . ARG A 1 173 ? -3.280 11.771 11.368 1.00 89.38 173 ARG A O 1
ATOM 1395 N N . ASN A 1 174 ? -4.511 11.228 13.171 1.00 81.12 174 ASN A N 1
ATOM 1396 C CA . ASN A 1 174 ? -4.176 12.455 13.888 1.00 81.12 174 ASN A CA 1
ATOM 1397 C C . ASN A 1 174 ? -2.674 12.481 14.202 1.00 81.12 174 ASN A C 1
ATOM 1399 O O . ASN A 1 174 ? -2.104 11.465 14.591 1.00 81.12 174 ASN A O 1
ATOM 1403 N N . ASN A 1 175 ? -2.046 13.646 14.036 1.00 78.00 175 ASN A N 1
ATOM 1404 C CA . ASN A 1 175 ? -0.620 13.880 14.303 1.00 78.00 175 ASN A CA 1
ATOM 1405 C C . ASN A 1 175 ? 0.362 13.058 13.444 1.00 78.00 175 ASN A C 1
ATOM 1407 O O . ASN A 1 175 ? 1.540 12.972 13.783 1.00 78.00 175 ASN A O 1
ATOM 1411 N N . GLN A 1 176 ? -0.088 12.473 12.329 1.00 81.81 176 GLN A N 1
ATOM 1412 C CA . GLN A 1 176 ? 0.792 11.839 11.347 1.00 81.81 176 GLN A CA 1
ATOM 1413 C C . GLN A 1 176 ? 0.525 12.415 9.963 1.00 81.81 176 GLN A C 1
ATOM 1415 O O . GLN A 1 176 ? -0.593 12.336 9.452 1.00 81.81 176 GLN A O 1
ATOM 1420 N N . ASP A 1 177 ? 1.561 12.974 9.341 1.00 80.62 177 ASP A N 1
ATOM 1421 C CA . ASP A 1 177 ? 1.455 13.430 7.963 1.00 80.62 177 ASP A CA 1
ATOM 1422 C C . ASP A 1 177 ? 1.580 12.244 7.005 1.00 80.62 177 ASP A C 1
ATOM 1424 O O . ASP A 1 177 ? 2.581 11.525 6.992 1.00 80.62 177 ASP A O 1
ATOM 1428 N N . ASN A 1 178 ? 0.550 12.026 6.192 1.00 85.69 178 ASN A N 1
ATOM 1429 C CA . ASN A 1 178 ? 0.553 10.958 5.207 1.00 85.69 178 ASN A CA 1
ATOM 1430 C C . ASN A 1 178 ? 1.050 11.499 3.864 1.00 85.69 178 ASN A C 1
ATOM 1432 O O . ASN A 1 178 ? 0.262 11.912 3.007 1.00 85.69 178 ASN A O 1
ATOM 1436 N N . TYR A 1 179 ? 2.373 11.491 3.680 1.00 83.62 179 TYR A N 1
ATOM 1437 C CA . TYR A 1 179 ? 2.995 12.018 2.465 1.00 83.62 179 TYR A CA 1
ATOM 1438 C C . TYR A 1 179 ? 2.532 11.282 1.195 1.00 83.62 179 TYR A C 1
ATOM 1440 O O . TYR A 1 179 ? 2.485 11.898 0.133 1.00 83.62 179 TYR A O 1
ATOM 1448 N N . ILE A 1 180 ? 2.117 10.008 1.285 1.00 84.38 180 ILE A N 1
ATOM 1449 C CA . ILE A 1 180 ? 1.603 9.231 0.142 1.00 84.38 180 ILE A CA 1
ATOM 1450 C C . ILE A 1 180 ? 0.363 9.913 -0.449 1.00 84.38 180 ILE A C 1
ATOM 1452 O O . ILE A 1 180 ? 0.224 10.000 -1.666 1.00 84.38 180 ILE A O 1
ATOM 1456 N N . LEU A 1 181 ? -0.519 10.460 0.392 1.00 81.75 181 LEU A N 1
ATOM 1457 C CA . LEU A 1 181 ? -1.718 11.167 -0.070 1.00 81.75 181 LEU A CA 1
ATOM 1458 C C . LEU A 1 181 ? -1.397 12.519 -0.723 1.00 81.75 181 LEU A C 1
ATOM 1460 O O . LEU A 1 181 ? -2.158 12.982 -1.575 1.00 81.75 181 LEU A O 1
ATOM 1464 N N . ARG A 1 182 ? -0.265 13.142 -0.372 1.00 77.44 182 ARG A N 1
ATOM 1465 C CA . ARG A 1 182 ? 0.173 14.424 -0.951 1.00 77.44 182 ARG A CA 1
ATOM 1466 C C . ARG A 1 182 ? 0.662 14.281 -2.393 1.00 77.44 182 ARG A C 1
ATOM 1468 O O . ARG A 1 182 ? 0.481 15.202 -3.183 1.00 77.44 182 ARG A O 1
ATOM 1475 N N . TYR A 1 183 ? 1.147 13.098 -2.783 1.00 73.25 183 TYR A N 1
ATOM 1476 C CA . TYR A 1 183 ? 1.536 12.804 -4.171 1.00 73.25 183 TYR A CA 1
ATOM 1477 C C . TYR A 1 183 ? 0.398 12.946 -5.191 1.00 73.25 183 TYR A C 1
ATOM 1479 O O . TYR A 1 183 ? 0.679 13.109 -6.377 1.00 73.25 183 TYR A O 1
ATOM 1487 N N . ARG A 1 184 ? -0.874 12.941 -4.757 1.00 62.62 184 ARG A N 1
ATOM 1488 C CA . ARG A 1 184 ? -2.039 13.192 -5.626 1.00 62.62 184 ARG A CA 1
ATOM 1489 C C . ARG A 1 184 ? -1.942 14.521 -6.380 1.00 62.62 184 ARG A C 1
ATOM 1491 O O . ARG A 1 184 ? -2.545 14.650 -7.436 1.00 62.62 184 ARG A O 1
ATOM 1498 N N . GLN A 1 185 ? -1.228 15.501 -5.835 1.00 55.75 185 GLN A N 1
ATOM 1499 C CA . GLN A 1 185 ? -1.136 16.829 -6.437 1.00 55.75 185 GLN A CA 1
ATOM 1500 C C . GLN A 1 185 ? -0.022 16.920 -7.508 1.00 55.75 185 GLN A C 1
ATOM 1502 O O . GLN A 1 185 ? -0.101 17.758 -8.401 1.00 55.75 185 GLN A O 1
ATOM 1507 N N . LEU A 1 186 ? 0.939 15.980 -7.509 1.00 53.66 186 LEU A N 1
ATOM 1508 C CA . LEU A 1 186 ? 2.059 15.927 -8.464 1.00 53.66 186 LEU A CA 1
ATOM 1509 C C . LEU A 1 186 ? 1.763 15.146 -9.760 1.00 53.66 186 LEU A C 1
ATOM 1511 O O . LEU A 1 186 ? 2.422 15.385 -10.770 1.00 53.66 186 LEU A O 1
ATOM 1515 N N . TYR A 1 187 ? 0.801 14.217 -9.759 1.00 52.03 187 TYR A N 1
ATOM 1516 C CA . TYR A 1 187 ? 0.476 13.380 -10.923 1.00 52.03 187 TYR A CA 1
ATOM 1517 C C . TYR A 1 187 ? -1.037 13.285 -11.150 1.00 52.03 187 TYR A C 1
ATOM 1519 O O . TYR A 1 187 ? -1.810 13.145 -10.207 1.00 52.03 187 TYR A O 1
ATOM 1527 N N . GLN A 1 188 ? -1.456 13.287 -12.422 1.00 45.75 188 GLN A N 1
ATOM 1528 C CA . GLN A 1 188 ? -2.863 13.160 -12.846 1.00 45.75 188 GLN A CA 1
ATOM 1529 C C . GLN A 1 188 ? -3.522 11.838 -12.399 1.00 45.75 188 GLN A C 1
ATOM 1531 O O . GLN A 1 188 ? -4.743 11.758 -12.298 1.00 45.75 188 GLN A O 1
ATOM 1536 N N . LEU A 1 189 ? -2.728 10.805 -12.096 1.00 55.47 189 LEU A N 1
ATOM 1537 C CA . LEU A 1 189 ? -3.190 9.507 -11.609 1.00 55.47 189 LEU A CA 1
ATOM 1538 C C . LEU A 1 189 ? -2.826 9.368 -10.128 1.00 55.47 189 LEU A C 1
ATOM 1540 O O . LEU A 1 189 ? -1.654 9.302 -9.764 1.00 55.47 189 LEU A O 1
ATOM 1544 N N . SER A 1 190 ? -3.839 9.326 -9.263 1.00 58.19 190 SER A N 1
ATOM 1545 C CA . SER A 1 190 ? -3.631 9.158 -7.822 1.00 58.19 190 SER A CA 1
ATOM 1546 C C . SER A 1 190 ? -2.902 7.836 -7.497 1.00 58.19 190 SER A C 1
ATOM 1548 O O . SER A 1 190 ? -3.162 6.828 -8.165 1.00 58.19 190 SER A O 1
ATOM 1550 N N . PRO A 1 191 ? -2.080 7.775 -6.426 1.00 62.69 191 PRO A N 1
ATOM 1551 C CA . PRO A 1 191 ? -1.481 6.527 -5.935 1.00 62.69 191 PRO A CA 1
ATOM 1552 C C . PRO A 1 191 ? -2.495 5.404 -5.658 1.00 62.69 191 PRO A C 1
ATOM 1554 O O . PRO A 1 191 ? -2.120 4.238 -5.612 1.00 62.69 191 PRO A O 1
ATOM 1557 N N . ALA A 1 192 ? -3.784 5.725 -5.507 1.00 71.75 192 ALA A N 1
ATOM 1558 C CA . ALA A 1 192 ? -4.840 4.751 -5.255 1.00 71.75 192 ALA A CA 1
ATOM 1559 C C . ALA A 1 192 ? -5.095 3.796 -6.436 1.00 71.75 192 ALA A C 1
ATOM 1561 O O . ALA A 1 192 ? -5.439 2.639 -6.213 1.00 71.75 192 ALA A O 1
ATOM 1562 N N . LEU A 1 193 ? -4.900 4.235 -7.684 1.00 74.00 193 LEU A N 1
ATOM 1563 C CA . LEU A 1 193 ? -5.167 3.415 -8.876 1.00 74.00 193 LEU A CA 1
ATOM 1564 C C . LEU A 1 193 ? -4.243 2.190 -8.990 1.00 74.00 193 LEU A C 1
ATOM 1566 O O . LEU A 1 193 ? 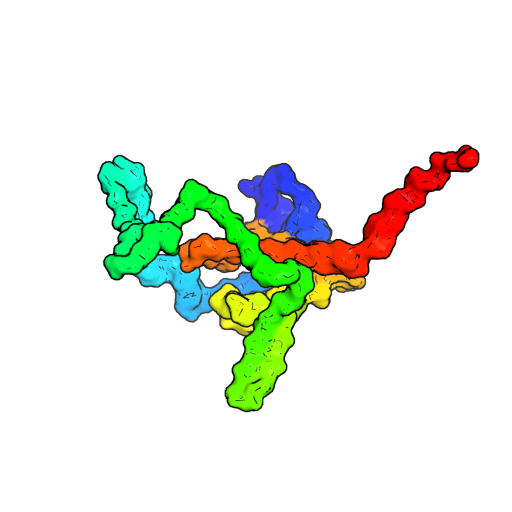-4.745 1.072 -9.113 1.00 74.00 193 LEU A O 1
ATOM 1570 N N . PRO A 1 194 ? -2.906 2.332 -8.918 1.00 74.88 194 PRO A N 1
ATOM 1571 C CA . PRO A 1 194 ? -2.020 1.170 -8.951 1.00 74.88 194 PRO A CA 1
ATOM 1572 C C . PRO A 1 194 ? -2.177 0.263 -7.726 1.00 74.88 194 PRO A C 1
ATOM 1574 O O . PRO A 1 194 ? -2.063 -0.956 -7.857 1.00 74.88 194 PRO A O 1
ATOM 1577 N N . MET A 1 195 ? -2.502 0.826 -6.557 1.00 84.00 195 MET A N 1
ATOM 1578 C CA . MET A 1 195 ? -2.841 0.038 -5.366 1.00 84.00 195 MET A CA 1
ATOM 1579 C C . MET A 1 195 ? -4.105 -0.793 -5.600 1.00 84.00 195 MET A C 1
ATOM 1581 O O . MET A 1 195 ? -4.110 -1.990 -5.323 1.00 84.00 195 MET A O 1
ATOM 1585 N N . TYR A 1 196 ? -5.150 -0.198 -6.180 1.00 84.06 196 TYR A N 1
ATOM 1586 C CA . TYR A 1 196 ? -6.375 -0.909 -6.540 1.00 84.06 196 TYR A CA 1
ATOM 1587 C C . TYR A 1 196 ? -6.105 -2.030 -7.548 1.00 84.06 196 TYR A C 1
ATOM 1589 O O . TYR A 1 196 ? -6.564 -3.154 -7.362 1.00 84.06 196 TYR A O 1
ATOM 1597 N N . ALA A 1 197 ? -5.278 -1.774 -8.564 1.00 83.50 197 ALA A N 1
ATOM 1598 C CA . ALA A 1 197 ? -4.889 -2.801 -9.524 1.00 83.50 197 ALA A CA 1
ATOM 1599 C C . ALA A 1 197 ? -4.192 -3.998 -8.849 1.00 83.50 197 ALA A C 1
ATOM 1601 O O . ALA A 1 197 ? -4.417 -5.142 -9.249 1.00 83.50 197 ALA A O 1
ATOM 1602 N N . LYS A 1 198 ? -3.382 -3.762 -7.808 1.00 85.38 198 LYS A N 1
ATOM 1603 C CA . LYS A 1 198 ? -2.787 -4.832 -6.993 1.00 85.38 198 LYS A CA 1
ATOM 1604 C C . LYS A 1 198 ? -3.819 -5.586 -6.159 1.00 85.38 198 LYS A C 1
ATOM 1606 O O . LYS A 1 198 ? -3.762 -6.813 -6.123 1.00 85.38 198 LYS A O 1
ATOM 1611 N N . ILE A 1 199 ? -4.763 -4.875 -5.544 1.00 88.88 199 ILE A N 1
ATOM 1612 C CA . ILE A 1 199 ? -5.863 -5.477 -4.776 1.00 88.88 199 ILE A CA 1
ATOM 1613 C C . ILE A 1 199 ? -6.688 -6.412 -5.659 1.00 88.88 199 ILE A C 1
ATOM 1615 O O . ILE A 1 199 ? -6.907 -7.571 -5.304 1.00 88.88 199 ILE A O 1
ATOM 1619 N N . GLU A 1 200 ? -7.083 -5.947 -6.842 1.00 87.75 200 GLU A N 1
ATOM 1620 C CA . GLU A 1 200 ? -7.823 -6.773 -7.794 1.00 87.75 200 GLU A CA 1
ATOM 1621 C C . GLU A 1 200 ? -6.987 -7.947 -8.305 1.00 87.75 200 GLU A C 1
ATOM 1623 O O . GLU A 1 200 ? -7.499 -9.060 -8.394 1.00 87.75 200 GLU A O 1
ATOM 1628 N N . SER A 1 201 ? -5.691 -7.749 -8.568 1.00 86.38 201 SER A N 1
ATOM 1629 C CA . SER A 1 201 ? -4.808 -8.846 -8.995 1.00 86.38 201 SER A CA 1
ATOM 1630 C C . SER A 1 201 ? -4.712 -9.938 -7.919 1.00 86.38 201 SER A C 1
ATOM 1632 O O . SER A 1 201 ? -4.821 -11.123 -8.233 1.00 86.38 201 SER A O 1
ATOM 1634 N N . GLU A 1 202 ? -4.574 -9.571 -6.638 1.00 87.81 202 GLU A N 1
ATOM 1635 C CA . GLU A 1 202 ? -4.586 -10.527 -5.521 1.00 87.81 202 GLU A CA 1
ATOM 1636 C C . GLU A 1 202 ? -5.936 -11.251 -5.410 1.00 87.81 202 GLU A C 1
ATOM 1638 O O . GLU A 1 202 ? -5.972 -12.478 -5.272 1.00 87.81 202 GLU A O 1
ATOM 1643 N N . ARG A 1 203 ? -7.049 -10.516 -5.524 1.00 88.31 203 ARG A N 1
ATOM 1644 C CA . ARG A 1 203 ? -8.406 -11.076 -5.464 1.00 88.31 203 ARG A CA 1
ATOM 1645 C C . ARG A 1 203 ? -8.654 -12.078 -6.592 1.00 88.31 203 ARG A C 1
ATOM 1647 O O . ARG A 1 203 ? -9.128 -13.185 -6.337 1.00 88.31 203 ARG A O 1
ATOM 1654 N N . LEU A 1 204 ? -8.296 -11.733 -7.827 1.00 88.75 204 LEU A N 1
ATOM 1655 C CA . LEU A 1 204 ? -8.444 -12.612 -8.989 1.00 88.75 204 LEU A CA 1
ATOM 1656 C C . LEU A 1 204 ? -7.533 -13.841 -8.891 1.00 88.75 204 LEU A C 1
ATOM 1658 O O . LEU A 1 204 ? -7.963 -14.952 -9.206 1.00 88.75 204 LEU A O 1
ATOM 1662 N N . ARG A 1 205 ? -6.309 -13.677 -8.375 1.00 87.56 205 ARG A N 1
ATOM 1663 C CA . ARG A 1 205 ? -5.387 -14.784 -8.088 1.00 87.56 205 ARG A CA 1
ATOM 1664 C C . ARG A 1 205 ? -5.993 -15.754 -7.070 1.00 87.56 205 ARG A C 1
ATOM 1666 O O . ARG A 1 205 ? -5.969 -16.965 -7.290 1.00 87.56 205 ARG A O 1
ATOM 1673 N N . PHE A 1 206 ? -6.600 -15.239 -5.999 1.00 87.31 206 PHE A N 1
ATOM 1674 C CA . PHE A 1 206 ? -7.314 -16.062 -5.022 1.00 87.31 206 PHE A CA 1
ATOM 1675 C C . PHE A 1 206 ? -8.465 -16.842 -5.668 1.00 87.31 206 PHE A C 1
ATOM 1677 O O . PHE A 1 206 ? -8.539 -18.058 -5.487 1.00 87.31 206 PHE A O 1
ATOM 1684 N N . LEU A 1 207 ? -9.318 -16.174 -6.453 1.00 88.38 207 LEU A N 1
ATOM 1685 C CA . LEU A 1 207 ? -10.435 -16.821 -7.145 1.00 88.38 207 LEU A CA 1
ATOM 1686 C C . LEU A 1 207 ? -9.952 -17.916 -8.103 1.00 88.38 207 LEU A C 1
ATOM 1688 O O . LEU A 1 207 ? -10.522 -19.004 -8.101 1.00 88.38 207 LEU A O 1
ATOM 1692 N N . ARG A 1 208 ? -8.888 -17.673 -8.879 1.00 86.62 208 ARG A N 1
ATOM 1693 C CA . ARG A 1 208 ? -8.329 -18.645 -9.835 1.00 86.62 208 ARG A CA 1
ATOM 1694 C C . ARG A 1 208 ? -7.779 -19.891 -9.140 1.00 86.62 208 ARG A C 1
ATOM 1696 O O . ARG A 1 208 ? -8.070 -21.002 -9.573 1.00 86.62 208 ARG A O 1
ATOM 1703 N N . PHE A 1 209 ? -7.011 -19.725 -8.063 1.00 87.69 209 PHE A N 1
ATOM 1704 C CA . PHE A 1 209 ? -6.322 -20.844 -7.405 1.00 87.69 209 PHE A CA 1
ATOM 1705 C C . PHE A 1 209 ? -7.150 -21.567 -6.334 1.00 87.69 209 PHE A C 1
ATOM 1707 O O . PHE A 1 209 ? -6.774 -22.661 -5.920 1.00 87.69 209 PHE A O 1
ATOM 1714 N N . ASN A 1 210 ? -8.286 -21.012 -5.903 1.00 87.06 210 ASN A N 1
ATOM 1715 C CA . ASN A 1 210 ? -9.167 -21.639 -4.908 1.00 87.06 210 ASN A CA 1
ATOM 1716 C C . ASN A 1 210 ? -10.498 -22.133 -5.496 1.00 87.06 210 ASN A C 1
ATOM 1718 O O . ASN A 1 210 ? -11.426 -22.412 -4.740 1.00 87.06 210 ASN A O 1
ATOM 1722 N N . GLN A 1 211 ? -10.588 -22.303 -6.822 1.00 85.38 211 GLN A N 1
ATOM 1723 C CA . GLN A 1 211 ? -11.806 -22.767 -7.504 1.00 85.38 211 GLN A CA 1
ATOM 1724 C C . GLN A 1 211 ? -12.404 -24.040 -6.890 1.00 85.38 211 GLN A C 1
ATOM 1726 O O . GLN A 1 211 ? -13.616 -24.126 -6.771 1.00 85.38 211 GLN A O 1
ATOM 1731 N N . ILE A 1 212 ? -11.585 -25.006 -6.459 1.00 82.75 212 ILE A N 1
ATOM 1732 C CA . ILE A 1 212 ? -12.079 -26.264 -5.866 1.00 82.75 212 ILE A CA 1
ATOM 1733 C C . ILE A 1 212 ? -12.866 -26.004 -4.571 1.00 82.75 212 ILE A C 1
ATOM 1735 O O . ILE A 1 212 ? -13.930 -26.579 -4.380 1.00 82.75 212 ILE A O 1
ATOM 1739 N N . LYS A 1 213 ? -12.368 -25.109 -3.708 1.00 82.62 213 LYS A N 1
ATOM 1740 C CA . LYS A 1 213 ? -13.020 -24.753 -2.437 1.00 82.62 213 LYS A CA 1
ATOM 1741 C C . LYS A 1 213 ? -14.260 -23.886 -2.652 1.00 82.62 213 LYS A C 1
ATOM 1743 O O . LYS A 1 213 ? -15.243 -24.041 -1.945 1.00 82.62 213 LYS A O 1
ATOM 1748 N N . LEU A 1 214 ? -14.206 -22.992 -3.639 1.00 79.44 214 LEU A N 1
ATOM 1749 C CA . LEU A 1 214 ? -15.323 -22.110 -3.982 1.00 79.44 214 LEU A CA 1
ATOM 1750 C C . LEU A 1 214 ? -16.471 -22.881 -4.648 1.00 79.44 214 LEU A C 1
ATOM 1752 O O . LEU A 1 214 ? -17.629 -22.594 -4.392 1.00 79.44 214 LEU A O 1
ATOM 1756 N N . ARG A 1 215 ? -16.160 -23.896 -5.464 1.00 70.50 215 ARG A N 1
ATOM 1757 C CA . ARG A 1 215 ? -17.163 -24.723 -6.151 1.00 70.50 215 ARG A CA 1
ATOM 1758 C C . ARG A 1 215 ? -17.809 -25.775 -5.255 1.00 70.50 215 ARG A C 1
ATOM 1760 O O . ARG A 1 215 ? -18.886 -26.238 -5.593 1.00 70.50 215 ARG A O 1
ATOM 1767 N N . SER A 1 216 ? -17.184 -26.184 -4.147 1.00 55.44 216 SER A N 1
ATOM 1768 C CA . SER A 1 216 ? -17.782 -27.180 -3.244 1.00 55.44 216 SER A CA 1
ATOM 1769 C C . SER A 1 216 ? -18.994 -26.658 -2.467 1.00 55.44 216 SER A C 1
ATOM 1771 O O . SER A 1 216 ? -19.819 -27.467 -2.057 1.00 55.44 216 SER A O 1
ATOM 1773 N N . GLU A 1 217 ? -19.135 -25.341 -2.294 1.00 53.88 217 GLU A N 1
ATOM 1774 C CA . GLU A 1 217 ? -20.292 -24.737 -1.614 1.00 53.88 217 GLU A CA 1
ATOM 1775 C C . GLU A 1 217 ? -21.586 -24.871 -2.447 1.00 53.88 217 GLU A C 1
ATOM 1777 O O . GLU A 1 217 ? -22.661 -25.050 -1.876 1.00 53.88 217 GLU A O 1
ATOM 1782 N N . ASP A 1 218 ? -21.481 -24.946 -3.781 1.00 51.09 218 ASP A N 1
ATOM 1783 C CA . ASP A 1 218 ? -22.628 -25.118 -4.691 1.00 51.09 218 ASP A CA 1
ATOM 1784 C C . ASP A 1 218 ? -23.182 -26.561 -4.736 1.00 51.09 218 ASP A C 1
ATOM 1786 O O . ASP A 1 218 ? -24.304 -26.784 -5.192 1.00 51.09 218 ASP A O 1
ATOM 1790 N N . TYR A 1 219 ? -22.440 -27.562 -4.240 1.00 50.94 219 TYR A N 1
ATOM 1791 C CA . TYR A 1 219 ? -22.867 -28.975 -4.269 1.00 50.94 219 TYR A CA 1
ATOM 1792 C C . TYR A 1 219 ? -23.556 -29.455 -2.984 1.00 50.94 219 TYR A C 1
ATOM 1794 O O . TYR A 1 219 ? -24.101 -30.556 -2.963 1.00 5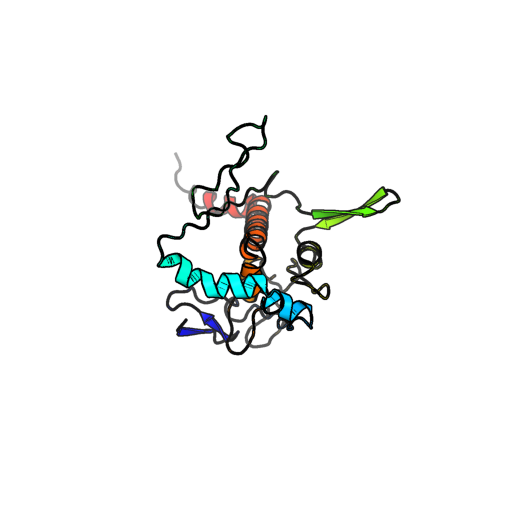0.94 219 TYR A O 1
ATOM 1802 N N . ILE A 1 220 ? -23.586 -28.653 -1.915 1.00 46.62 220 ILE A N 1
ATOM 1803 C CA . ILE A 1 220 ? -24.207 -29.066 -0.640 1.00 46.62 220 ILE A CA 1
ATOM 1804 C C . ILE A 1 220 ? -25.744 -28.919 -0.698 1.00 46.62 220 ILE A C 1
ATOM 1806 O O . ILE A 1 220 ? -26.462 -29.543 0.083 1.00 46.62 220 ILE A O 1
ATOM 1810 N N . HIS A 1 221 ? -26.273 -28.186 -1.687 1.00 48.78 221 HIS A N 1
ATOM 1811 C CA . HIS A 1 221 ? -27.715 -28.035 -1.923 1.00 48.78 221 HIS A CA 1
ATOM 1812 C C . HIS A 1 221 ? -28.281 -28.845 -3.103 1.00 48.78 221 HIS A C 1
ATOM 1814 O O . HIS A 1 221 ? -29.492 -28.824 -3.306 1.00 48.78 221 HIS A O 1
ATOM 1820 N N . SER A 1 222 ? -27.481 -29.642 -3.824 1.00 39.28 222 SER A N 1
ATOM 1821 C CA . SER A 1 222 ? -28.011 -30.608 -4.812 1.00 39.28 222 SER A CA 1
ATOM 1822 C C . SER A 1 222 ? -28.320 -31.988 -4.211 1.00 39.28 222 SER A C 1
ATOM 1824 O O . SER A 1 222 ? -28.522 -32.972 -4.919 1.00 39.28 222 SER A O 1
ATOM 1826 N N . GLY A 1 223 ? -28.399 -32.059 -2.882 1.00 48.41 223 GLY A N 1
ATOM 1827 C CA . GLY A 1 223 ? -28.697 -33.264 -2.124 1.00 48.41 223 GLY A CA 1
ATOM 1828 C C . GLY A 1 223 ? -30.170 -33.465 -1.776 1.00 48.41 223 GLY A C 1
ATOM 1829 O O . GLY A 1 223 ? -30.408 -33.867 -0.655 1.00 48.41 223 GLY A O 1
ATOM 1830 N N . TYR A 1 224 ? -31.143 -33.213 -2.661 1.00 38.94 224 TYR A N 1
ATOM 1831 C CA . TYR A 1 224 ? -32.503 -33.784 -2.560 1.00 38.94 224 TYR A CA 1
ATOM 1832 C C . TYR A 1 224 ? -33.211 -33.744 -3.925 1.00 38.94 224 TYR A C 1
ATOM 1834 O O . TYR A 1 224 ? -33.751 -32.718 -4.317 1.00 38.94 224 TYR A O 1
ATOM 1842 N N . CYS A 1 225 ? -33.249 -34.862 -4.652 1.00 33.03 225 CYS A N 1
ATOM 1843 C CA . CYS A 1 225 ? -34.434 -35.725 -4.691 1.00 33.03 225 CYS A CA 1
ATOM 1844 C C . CYS A 1 225 ? -34.193 -36.904 -5.646 1.00 33.03 225 CYS A C 1
ATOM 1846 O O . CYS A 1 225 ? -33.883 -36.724 -6.820 1.00 33.03 225 CYS A O 1
ATOM 1848 N N . ARG A 1 226 ? -34.365 -38.121 -5.122 1.00 35.31 226 ARG A N 1
ATOM 1849 C CA . ARG A 1 226 ? -34.548 -39.334 -5.922 1.00 35.31 226 ARG A CA 1
ATOM 1850 C C . ARG A 1 226 ? -35.824 -39.195 -6.759 1.00 35.31 226 ARG A C 1
ATOM 1852 O O . ARG A 1 226 ? -36.870 -38.892 -6.185 1.00 35.31 226 ARG A O 1
ATOM 1859 N N . LYS A 1 227 ? -35.755 -39.555 -8.037 1.00 37.19 227 LYS A N 1
ATOM 1860 C CA . LYS A 1 227 ? -36.591 -40.589 -8.668 1.00 37.19 227 LYS A CA 1
ATOM 1861 C C . LYS A 1 227 ? -36.001 -40.959 -10.019 1.00 37.19 227 LYS A C 1
ATOM 1863 O O . LYS A 1 227 ? -35.626 -40.025 -10.753 1.00 37.19 227 LYS A O 1
#

Radius of gyration: 23.12 Å; chains: 1; bounding box: 62×76×64 Å

Sequence (227 aa):
MDQICRYCQALNFRYEPPGMCCPLGKVVLLPLLSPPEPLQSLIAENHNQLIKLFKRESPQLRNDNLQIVIRAHKTPSGEHAGRFNAPTVEDVAIIMIGDPVDNRAIKITRRDSTVHVIPDLHRSYDALQYPLIFWQGQDGYHINIKQVQPLTGDETNKKVSSMCYYSYRLMIRNNQDNYILRYRQLYQLSPALPMYAKIESERLRFLRFNQIKLRSEDYIHSGYCRK

pLDDT: mean 77.81, std 15.33, range [33.03, 95.94]

Organism: NCBI:txid1538125

Secondary structure (DSSP, 8-state):
--EE-TTT-BEE-TTPPTTSSSGGGT---PPPPPPPTTHHHHHTT-S-HHHHHHHHHTTGGGTSS------TT-PPTTS-TTTTPPPSSS-------S-TTS--EEEEE-TTS-EEEEETTSTTHHHHH-TTTTTT------TTPEEE-TTT-PEEEEEPPHHHHHHHHH--BTTB--HHHHGGGTSSS-THHHHHHHHHHHHHHHHHHTHHHHHTGGGTT------

Foldseek 3Di:
DPDAQPQQRFDDDPPDPPCLQPNNNQDDDDADDQDDPPLNCVLVVVPDVVVVVCVVCVVVCVVDPDDPDPPQQPPDPPDDNPPRDDDPDPDDDDDDPDDLLPFDWDWDQDPVRDIDTGTPQHQQGVCVVCVSSVVVSGGDHHFPAFTADSPPRDGDPHTDALSNRVSNLPTDHPPGDNSLQSCVVVDVDRPVNVSVSRNVNRVVNCCVVCVVVVVVVVVVPVPDDDD